Protein AF-W6Z794-F1 (afdb_monomer_lite)

Structure (mmCIF, N/CA/C/O backbone):
data_AF-W6Z794-F1
#
_entry.id   AF-W6Z794-F1
#
loop_
_atom_site.group_PDB
_atom_site.id
_atom_site.type_symbol
_atom_site.label_atom_id
_atom_site.label_alt_id
_atom_site.label_comp_id
_atom_site.label_asym_id
_atom_site.label_entity_id
_atom_site.label_seq_id
_atom_site.pdbx_PDB_ins_code
_atom_site.Cartn_x
_atom_site.Cartn_y
_atom_site.Cartn_z
_atom_site.occupancy
_atom_site.B_iso_or_equiv
_atom_site.auth_seq_id
_atom_site.auth_comp_id
_atom_site.auth_asym_id
_atom_site.auth_atom_id
_atom_site.pdbx_PDB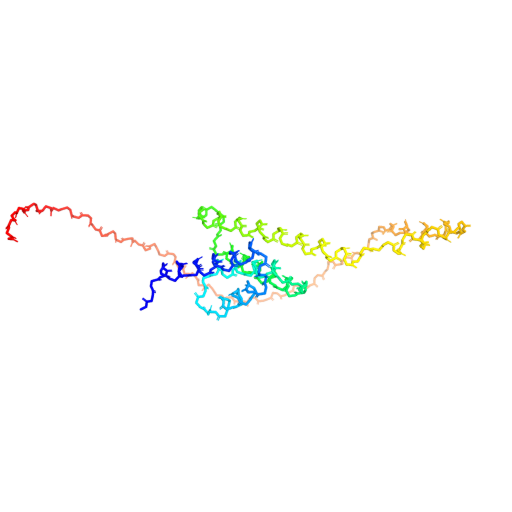_model_num
ATOM 1 N N . MET A 1 1 ? -21.928 -4.842 -19.029 1.00 54.56 1 MET A N 1
ATOM 2 C CA . MET A 1 1 ? -21.419 -4.459 -17.697 1.00 54.56 1 MET A CA 1
ATOM 3 C C . MET A 1 1 ? -20.551 -5.614 -17.246 1.00 54.56 1 MET A C 1
ATOM 5 O O . MET A 1 1 ? -21.025 -6.736 -17.363 1.00 54.56 1 MET A O 1
ATOM 9 N N . ALA A 1 2 ? -19.291 -5.373 -16.884 1.00 65.38 2 ALA A N 1
ATOM 10 C CA . ALA A 1 2 ? -18.446 -6.435 -16.340 1.00 65.38 2 ALA A CA 1
ATOM 11 C C . ALA A 1 2 ? -19.024 -6.892 -14.991 1.00 65.38 2 ALA A C 1
ATOM 13 O O . ALA A 1 2 ? -19.536 -6.056 -14.242 1.00 65.38 2 ALA A O 1
ATOM 14 N N . ASP A 1 3 ? -18.993 -8.195 -14.717 1.00 83.62 3 ASP A N 1
ATOM 15 C CA . ASP A 1 3 ? -19.365 -8.726 -13.406 1.00 83.62 3 ASP A CA 1
ATOM 16 C C . ASP A 1 3 ? -18.326 -8.264 -12.367 1.00 83.62 3 ASP A C 1
ATOM 18 O O . ASP A 1 3 ? -17.135 -8.170 -12.671 1.00 83.62 3 ASP A O 1
ATOM 22 N N . LEU A 1 4 ? -18.754 -7.983 -11.134 1.00 79.06 4 LEU A N 1
ATOM 23 C CA . LEU A 1 4 ? -17.863 -7.592 -10.032 1.00 79.06 4 LEU A CA 1
ATOM 24 C C . LEU A 1 4 ? -16.756 -8.630 -9.809 1.00 79.06 4 LEU A C 1
ATOM 26 O O . LEU A 1 4 ? -15.635 -8.272 -9.460 1.00 79.06 4 LEU A O 1
ATOM 30 N N . ARG A 1 5 ? -17.056 -9.907 -10.065 1.00 84.31 5 ARG A N 1
ATOM 31 C CA . ARG A 1 5 ? -16.082 -11.004 -9.997 1.00 84.31 5 ARG A CA 1
ATOM 32 C C . ARG A 1 5 ? -15.016 -10.918 -11.087 1.00 84.31 5 ARG A C 1
ATOM 34 O O . ARG A 1 5 ? -13.848 -11.153 -10.802 1.00 84.31 5 ARG A O 1
ATOM 41 N N . ASP A 1 6 ? -15.395 -10.555 -12.310 1.00 86.62 6 ASP A N 1
ATOM 42 C CA . ASP A 1 6 ? -14.444 -10.407 -13.419 1.00 86.62 6 ASP A CA 1
ATOM 43 C C . ASP A 1 6 ? -13.489 -9.234 -13.168 1.00 86.62 6 ASP A C 1
ATOM 45 O O . ASP A 1 6 ? -12.296 -9.321 -13.466 1.00 86.62 6 ASP A O 1
ATOM 49 N N . ILE A 1 7 ? -14.013 -8.154 -12.576 1.00 85.88 7 ILE A N 1
ATOM 50 C CA . ILE A 1 7 ? -13.226 -6.993 -12.147 1.00 85.88 7 ILE A CA 1
ATOM 51 C C . ILE A 1 7 ? -12.212 -7.418 -11.079 1.00 85.88 7 ILE A C 1
ATOM 53 O O . ILE A 1 7 ? -11.021 -7.144 -11.219 1.00 85.88 7 ILE A O 1
ATOM 57 N N . ASP A 1 8 ? -12.665 -8.133 -10.050 1.00 87.44 8 ASP A N 1
ATOM 58 C CA . ASP A 1 8 ? -11.819 -8.582 -8.943 1.00 87.44 8 ASP A CA 1
ATOM 59 C C . ASP A 1 8 ? -10.693 -9.524 -9.406 1.00 87.44 8 ASP A C 1
ATOM 61 O O . ASP A 1 8 ? -9.531 -9.339 -9.045 1.00 87.44 8 ASP A O 1
ATOM 65 N N . ILE A 1 9 ? -11.004 -10.480 -10.291 1.00 89.88 9 ILE A N 1
ATOM 66 C CA . ILE A 1 9 ? -10.017 -11.406 -10.869 1.00 89.88 9 ILE A CA 1
ATOM 67 C C . ILE A 1 9 ? -8.975 -10.656 -11.707 1.00 89.88 9 ILE A C 1
ATOM 69 O O . ILE A 1 9 ? -7.785 -10.979 -11.641 1.00 89.88 9 ILE A O 1
ATOM 73 N N . ARG A 1 10 ? -9.403 -9.666 -12.503 1.00 93.19 10 ARG A N 1
ATOM 74 C CA . ARG A 1 10 ? -8.493 -8.851 -13.316 1.00 93.19 10 ARG A CA 1
ATOM 75 C C . ARG A 1 10 ? -7.489 -8.115 -12.429 1.00 93.19 10 ARG A C 1
ATOM 77 O O . ARG A 1 10 ? -6.289 -8.277 -12.639 1.00 93.19 10 ARG A O 1
ATOM 84 N N . PHE A 1 11 ? -7.975 -7.390 -11.421 1.00 92.69 11 PHE A N 1
ATOM 85 C CA . PHE A 1 11 ? -7.112 -6.638 -10.510 1.00 92.69 11 PHE A CA 1
ATOM 86 C C . PHE A 1 11 ? -6.217 -7.547 -9.674 1.00 92.69 11 PHE A C 1
ATOM 88 O O . PHE A 1 11 ? -5.044 -7.240 -9.504 1.00 92.69 11 PHE A O 1
ATOM 95 N N . ALA A 1 12 ? -6.712 -8.702 -9.223 1.00 92.88 12 ALA A N 1
ATOM 96 C CA . ALA A 1 12 ? -5.877 -9.673 -8.525 1.00 92.88 12 ALA A CA 1
ATOM 97 C C . ALA A 1 12 ? -4.709 -10.158 -9.402 1.00 92.88 12 ALA A C 1
ATOM 99 O O . ALA A 1 12 ? -3.587 -10.297 -8.920 1.00 92.88 12 ALA A O 1
ATOM 100 N N . ARG A 1 13 ? -4.947 -10.407 -10.696 1.00 94.12 13 ARG A N 1
ATOM 101 C CA . ARG A 1 13 ? -3.892 -10.815 -11.636 1.00 94.12 13 ARG A CA 1
ATOM 102 C C . ARG A 1 13 ? -2.869 -9.704 -11.860 1.00 94.12 13 ARG A C 1
ATOM 104 O O . ARG A 1 13 ? -1.676 -9.982 -11.840 1.00 94.12 13 ARG A O 1
ATOM 111 N N . GLU A 1 14 ? -3.338 -8.485 -12.085 1.00 93.94 14 GLU A N 1
ATOM 112 C CA . GLU A 1 14 ? -2.487 -7.313 -12.312 1.00 93.94 14 GLU A CA 1
ATOM 113 C C . GLU A 1 14 ? -1.650 -6.995 -11.067 1.00 93.94 14 GLU A C 1
ATOM 115 O O . GLU A 1 14 ? -0.430 -6.889 -11.158 1.00 93.94 14 GLU A O 1
ATOM 120 N N . PHE A 1 15 ? -2.269 -7.007 -9.885 1.00 94.62 15 PHE A N 1
ATOM 121 C CA . PHE A 1 15 ? -1.579 -6.849 -8.607 1.00 94.62 15 PHE A CA 1
ATOM 122 C C . PHE A 1 15 ? -0.513 -7.929 -8.393 1.00 94.62 15 PHE A C 1
ATOM 124 O O . PHE A 1 15 ? 0.610 -7.624 -8.007 1.00 94.62 15 PHE A O 1
ATOM 131 N N . ASN A 1 16 ? -0.831 -9.197 -8.669 1.00 95.12 16 ASN A N 1
ATOM 132 C CA . ASN A 1 16 ? 0.144 -10.281 -8.540 1.00 95.12 16 ASN A CA 1
ATOM 133 C C . ASN A 1 16 ? 1.316 -10.132 -9.522 1.00 95.12 16 ASN A C 1
ATOM 135 O O . ASN A 1 16 ? 2.425 -10.551 -9.201 1.00 95.12 16 ASN A O 1
ATOM 139 N N . SER A 1 17 ? 1.086 -9.540 -10.698 1.00 94.38 17 SER A N 1
ATOM 140 C CA . SER A 1 17 ? 2.153 -9.213 -11.647 1.00 94.38 17 SER A CA 1
ATOM 141 C C . SER A 1 17 ? 3.066 -8.117 -11.097 1.00 94.38 17 SER A C 1
ATOM 143 O O . SER A 1 17 ? 4.278 -8.303 -11.090 1.00 94.38 17 SER A O 1
ATOM 145 N N . ALA A 1 18 ? 2.498 -7.025 -10.575 1.00 94.50 18 ALA A N 1
ATOM 146 C CA . ALA A 1 18 ? 3.265 -5.953 -9.935 1.00 94.50 18 ALA A CA 1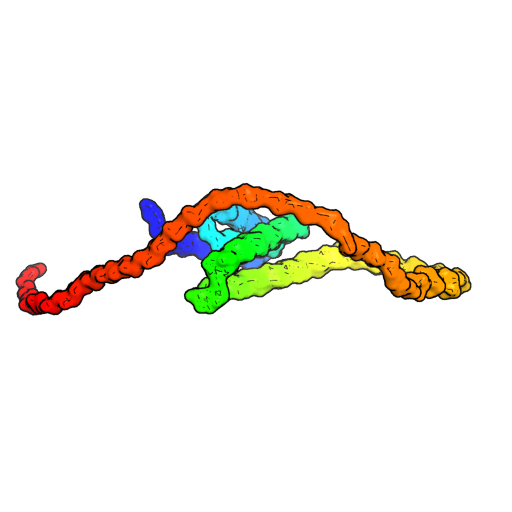
ATOM 147 C C . ALA A 1 18 ? 4.058 -6.477 -8.728 1.00 94.50 18 ALA A C 1
ATOM 149 O O . ALA A 1 18 ? 5.251 -6.226 -8.589 1.00 94.50 18 ALA A O 1
ATOM 150 N N . LYS A 1 19 ? 3.428 -7.315 -7.902 1.00 94.19 19 LYS A N 1
ATOM 151 C CA . LYS A 1 19 ? 4.092 -7.963 -6.772 1.00 94.19 19 LYS A CA 1
ATOM 152 C C . LYS A 1 19 ? 5.264 -8.843 -7.211 1.00 94.19 19 LYS A C 1
ATOM 154 O O . LYS A 1 19 ? 6.294 -8.853 -6.552 1.00 94.19 19 LYS A O 1
ATOM 159 N N . ALA A 1 20 ? 5.139 -9.563 -8.325 1.00 95.94 20 ALA A N 1
ATOM 160 C CA . ALA A 1 20 ? 6.252 -10.348 -8.844 1.00 95.94 20 ALA A CA 1
ATOM 161 C C . ALA A 1 20 ? 7.432 -9.458 -9.271 1.00 95.94 20 ALA A C 1
ATOM 163 O O . ALA A 1 20 ? 8.573 -9.873 -9.102 1.00 95.94 20 ALA A O 1
ATOM 164 N N . LEU A 1 21 ? 7.189 -8.251 -9.793 1.00 94.94 21 LEU A N 1
ATOM 165 C CA . LEU A 1 21 ? 8.259 -7.292 -10.101 1.00 94.94 21 LEU A CA 1
ATOM 166 C C . LEU A 1 21 ? 8.981 -6.852 -8.822 1.00 94.94 21 LEU A C 1
ATOM 168 O O . LEU A 1 21 ? 10.206 -6.921 -8.768 1.00 94.94 21 LEU A O 1
ATOM 172 N N . HIS A 1 22 ? 8.221 -6.532 -7.771 1.00 94.31 22 HIS A N 1
ATOM 173 C CA . HIS A 1 22 ? 8.764 -6.228 -6.445 1.00 94.31 22 HIS A CA 1
ATOM 174 C C . HIS A 1 22 ? 9.617 -7.376 -5.884 1.00 94.31 22 HIS A C 1
ATOM 176 O O . HIS A 1 22 ? 10.739 -7.165 -5.438 1.00 94.31 22 HIS A O 1
ATOM 182 N N . ASP A 1 23 ? 9.110 -8.610 -5.940 1.00 94.00 23 ASP A N 1
ATOM 183 C CA . ASP A 1 23 ? 9.813 -9.796 -5.435 1.00 94.00 23 ASP A CA 1
ATOM 184 C C . ASP A 1 23 ? 11.099 -10.114 -6.236 1.00 94.00 23 ASP A C 1
ATOM 186 O O . ASP A 1 23 ? 11.971 -10.820 -5.733 1.00 94.00 23 ASP A O 1
ATOM 190 N N . ASN A 1 24 ? 11.227 -9.610 -7.472 1.00 94.31 24 ASN A N 1
ATOM 191 C CA . ASN A 1 24 ? 12.427 -9.731 -8.311 1.00 94.31 24 ASN A CA 1
ATOM 192 C C . ASN A 1 24 ? 13.333 -8.482 -8.263 1.00 94.31 24 ASN A C 1
ATOM 194 O O . ASN A 1 24 ? 14.221 -8.365 -9.105 1.00 94.31 24 ASN A O 1
ATOM 198 N N . GLU A 1 25 ? 13.109 -7.560 -7.318 1.00 91.25 25 GLU A N 1
ATOM 199 C CA . GLU A 1 25 ? 13.873 -6.308 -7.154 1.00 91.25 25 GLU A CA 1
ATOM 200 C C . GLU A 1 25 ? 13.815 -5.370 -8.380 1.00 91.25 25 GLU A C 1
ATOM 202 O O . GLU A 1 25 ? 14.631 -4.464 -8.534 1.00 91.25 25 GLU A O 1
ATOM 207 N N . LEU A 1 26 ? 12.818 -5.547 -9.255 1.00 93.94 26 LEU A N 1
ATOM 208 C CA . LEU A 1 26 ? 12.533 -4.645 -10.375 1.00 93.94 26 LEU A CA 1
ATOM 209 C C . LEU A 1 26 ? 11.604 -3.525 -9.890 1.00 93.94 26 LEU A C 1
ATOM 211 O O . LEU A 1 26 ? 10.422 -3.481 -10.238 1.00 93.94 26 LEU A O 1
ATOM 215 N N . LEU A 1 27 ? 12.131 -2.668 -9.011 1.00 93.50 27 LEU A N 1
ATOM 216 C CA . LEU A 1 27 ? 11.335 -1.685 -8.271 1.00 93.50 27 LEU A CA 1
ATOM 217 C C . LEU A 1 27 ? 10.740 -0.602 -9.177 1.00 93.50 27 LEU A C 1
ATOM 219 O O . LEU A 1 27 ? 9.557 -0.310 -9.039 1.00 93.50 27 LEU A O 1
ATOM 223 N N . ASP A 1 28 ? 11.488 -0.093 -10.159 1.00 94.44 28 ASP A N 1
ATOM 224 C CA . ASP A 1 28 ? 10.982 0.909 -11.112 1.00 94.44 28 ASP A CA 1
ATOM 225 C C . ASP A 1 28 ? 9.759 0.398 -11.893 1.00 94.44 28 ASP A C 1
ATOM 227 O O . ASP A 1 28 ? 8.713 1.050 -11.927 1.00 94.44 28 ASP A O 1
ATOM 231 N N . ASP A 1 29 ? 9.858 -0.814 -12.453 1.00 94.12 29 ASP A N 1
ATOM 232 C CA . ASP A 1 29 ? 8.757 -1.460 -13.181 1.00 94.12 29 ASP A CA 1
ATOM 233 C C . ASP A 1 29 ? 7.568 -1.746 -12.242 1.00 94.12 29 ASP A C 1
ATOM 235 O O . ASP A 1 29 ? 6.400 -1.662 -12.637 1.00 94.12 29 ASP A O 1
ATOM 239 N N . CYS A 1 30 ? 7.847 -2.087 -10.977 1.00 95.69 30 CYS A N 1
ATOM 240 C CA . CYS A 1 30 ? 6.819 -2.270 -9.956 1.00 95.69 30 CYS A CA 1
ATOM 241 C C . CYS A 1 30 ? 6.092 -0.956 -9.646 1.00 95.69 30 CYS A C 1
ATOM 243 O O . CYS A 1 30 ? 4.864 -0.956 -9.561 1.00 95.69 30 CYS A O 1
ATOM 245 N N . VAL A 1 31 ? 6.822 0.150 -9.485 1.00 96.00 31 VAL A N 1
ATOM 246 C CA . VAL A 1 31 ? 6.267 1.483 -9.216 1.00 96.00 31 VAL A CA 1
ATOM 247 C C . VAL A 1 31 ? 5.389 1.933 -10.377 1.00 96.00 31 VAL A C 1
ATOM 249 O O . VAL A 1 31 ? 4.256 2.360 -10.147 1.00 96.00 31 VAL A O 1
ATOM 252 N N . GLU A 1 32 ? 5.869 1.797 -11.617 1.00 96.69 32 GLU A N 1
ATOM 253 C CA . GLU A 1 32 ? 5.090 2.130 -12.814 1.00 96.69 32 GLU A CA 1
ATOM 254 C C . GLU A 1 32 ? 3.797 1.307 -12.860 1.00 96.69 32 GLU A C 1
ATOM 256 O O . GLU A 1 32 ? 2.702 1.872 -12.899 1.00 96.69 32 GLU A O 1
ATOM 261 N N . SER A 1 33 ? 3.902 -0.019 -12.724 1.00 94.38 33 SER A N 1
ATOM 262 C CA . SER A 1 33 ? 2.734 -0.899 -12.737 1.00 94.38 33 SER A CA 1
ATOM 263 C C . SER A 1 33 ? 1.758 -0.588 -11.594 1.00 94.38 33 SER A C 1
ATOM 265 O O . SER A 1 33 ? 0.549 -0.517 -11.810 1.00 94.38 33 SER A O 1
ATOM 267 N N . ALA A 1 34 ? 2.247 -0.355 -10.375 1.00 95.25 34 ALA A N 1
ATOM 268 C CA . ALA A 1 34 ? 1.400 -0.034 -9.231 1.00 95.25 34 ALA A CA 1
ATOM 269 C C . ALA A 1 34 ? 0.661 1.302 -9.415 1.00 95.25 34 ALA A C 1
ATOM 271 O O . ALA A 1 34 ? -0.526 1.387 -9.089 1.00 95.25 34 ALA A O 1
ATOM 272 N N . ARG A 1 35 ? 1.321 2.324 -9.977 1.00 95.56 35 ARG A N 1
ATOM 273 C CA . ARG A 1 35 ? 0.687 3.609 -10.307 1.00 95.56 35 ARG A CA 1
ATOM 274 C C . ARG A 1 35 ? -0.397 3.440 -11.373 1.00 95.56 35 ARG A C 1
ATOM 276 O O . ARG A 1 35 ? -1.510 3.915 -11.152 1.00 95.56 35 ARG A O 1
ATOM 283 N N . GLU A 1 36 ? -0.142 2.682 -12.442 1.00 95.31 36 GLU A N 1
ATOM 284 C CA . GLU A 1 36 ? -1.156 2.370 -13.465 1.00 95.31 36 GLU A CA 1
ATOM 285 C C . GLU A 1 36 ? -2.409 1.709 -12.863 1.00 95.31 36 GLU A C 1
ATOM 287 O O . GLU A 1 36 ? -3.539 2.071 -13.199 1.00 95.31 36 GLU A O 1
ATOM 292 N N . LEU A 1 37 ? -2.237 0.772 -11.920 1.00 94.31 37 LEU A N 1
ATOM 293 C CA . LEU A 1 37 ? -3.367 0.144 -11.223 1.00 94.31 37 LEU A CA 1
ATOM 294 C C . LEU A 1 37 ? -4.179 1.146 -10.386 1.00 94.31 37 LEU A C 1
ATOM 296 O O . LEU A 1 37 ? -5.394 0.986 -10.250 1.00 94.31 37 LEU A O 1
ATOM 300 N N . LEU A 1 38 ? -3.525 2.144 -9.786 1.00 94.94 38 LEU A N 1
ATOM 301 C CA . LEU A 1 38 ? -4.172 3.153 -8.939 1.00 94.94 38 LEU A CA 1
ATOM 302 C C . LEU A 1 38 ? -4.888 4.246 -9.741 1.00 94.94 38 LEU A C 1
ATOM 304 O O . LEU A 1 38 ? -5.813 4.871 -9.203 1.00 94.94 38 LEU A O 1
ATOM 308 N N . GLU A 1 39 ? -4.488 4.454 -10.997 1.00 94.81 39 GLU A N 1
ATOM 309 C CA . GLU A 1 39 ? -5.154 5.349 -11.947 1.00 94.81 39 GLU A CA 1
ATOM 310 C C . GLU A 1 39 ? -6.511 4.807 -12.416 1.00 94.81 39 GLU A C 1
ATOM 312 O O . GLU A 1 39 ? -7.389 5.600 -12.769 1.00 94.81 39 GLU A O 1
ATOM 317 N N . ASP A 1 40 ? -6.731 3.484 -12.387 1.00 92.50 40 ASP A N 1
ATOM 318 C CA . ASP A 1 40 ? -8.024 2.905 -12.757 1.00 92.50 40 ASP A CA 1
ATOM 319 C C . ASP A 1 40 ? -9.102 3.259 -11.702 1.00 92.50 40 ASP A C 1
ATOM 321 O O . ASP A 1 40 ? -9.070 2.762 -10.569 1.00 92.50 40 ASP A O 1
ATOM 325 N N . PRO A 1 41 ? -10.128 4.065 -12.053 1.00 86.88 41 PRO A N 1
ATOM 326 C CA . PRO A 1 41 ? -11.160 4.483 -11.108 1.00 86.88 41 PRO A CA 1
ATOM 327 C C . PRO A 1 41 ? -12.082 3.341 -10.660 1.00 86.88 41 PRO A C 1
ATOM 329 O O . PRO A 1 41 ? -12.850 3.523 -9.713 1.00 86.88 41 PRO A O 1
ATOM 332 N N . VAL A 1 42 ? -12.057 2.181 -11.331 1.00 90.25 42 VAL A N 1
ATOM 333 C CA . VAL A 1 42 ? -12.877 1.020 -10.957 1.00 90.25 42 VAL A CA 1
ATOM 334 C C . VAL A 1 42 ? -12.160 0.047 -10.020 1.00 90.25 42 VAL A C 1
ATOM 336 O O . VAL A 1 42 ? -12.728 -1.001 -9.703 1.00 90.25 42 VAL A O 1
ATOM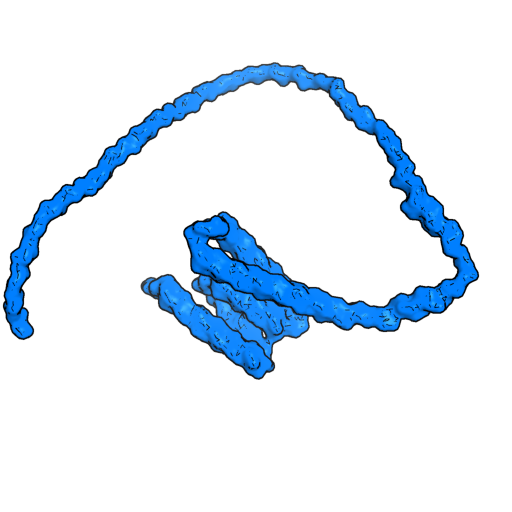 339 N N . VAL A 1 43 ? -10.947 0.374 -9.553 1.00 90.56 43 VAL A N 1
ATOM 340 C CA . VAL A 1 43 ? -10.193 -0.477 -8.625 1.00 90.56 43 VAL A CA 1
ATOM 341 C C . VAL A 1 43 ? -10.976 -0.722 -7.325 1.00 90.56 43 VAL A C 1
ATOM 343 O O . VAL A 1 43 ? -11.359 0.224 -6.625 1.00 90.56 43 VAL A O 1
ATOM 346 N N . PRO A 1 44 ? -11.245 -1.991 -6.955 1.00 91.50 44 PRO A N 1
ATOM 347 C CA . PRO A 1 44 ? -11.864 -2.303 -5.677 1.00 91.50 44 PRO A CA 1
ATOM 348 C C . PRO A 1 44 ? -11.008 -1.790 -4.521 1.00 91.50 44 PRO A C 1
ATOM 350 O O . PRO A 1 44 ? -9.782 -1.884 -4.544 1.00 91.50 44 PRO A O 1
ATOM 353 N N . ARG A 1 45 ? -11.655 -1.296 -3.462 1.00 91.50 45 ARG A N 1
ATOM 354 C CA . ARG A 1 45 ? -10.956 -0.638 -2.344 1.00 91.50 45 ARG A CA 1
ATOM 355 C C . ARG A 1 45 ? -9.911 -1.533 -1.669 1.00 91.50 45 ARG A C 1
ATOM 357 O O . ARG A 1 45 ? -8.873 -1.035 -1.251 1.00 91.50 45 ARG A O 1
ATOM 364 N N . PHE A 1 46 ? -10.164 -2.842 -1.595 1.00 90.06 46 PHE A N 1
ATOM 365 C CA . PHE A 1 46 ? -9.198 -3.811 -1.069 1.00 90.06 46 PHE A CA 1
ATOM 366 C C . PHE A 1 46 ? -7.933 -3.903 -1.921 1.00 90.06 46 PHE A C 1
ATOM 368 O O . PHE A 1 46 ? -6.836 -3.878 -1.370 1.00 90.06 46 PHE A O 1
ATOM 375 N N . HIS A 1 47 ? -8.078 -3.959 -3.247 1.00 92.19 47 HIS A N 1
ATOM 376 C CA . HIS A 1 47 ? -6.929 -3.930 -4.155 1.00 92.19 47 HIS A CA 1
ATOM 377 C C . HIS A 1 47 ? -6.223 -2.587 -4.092 1.00 92.19 47 HIS A C 1
ATOM 379 O O . HIS A 1 47 ? -5.008 -2.572 -3.986 1.00 92.19 47 HIS A O 1
ATOM 385 N N . ARG A 1 48 ? -6.964 -1.473 -4.015 1.00 95.00 48 ARG A N 1
ATOM 386 C CA . ARG A 1 48 ? -6.370 -0.139 -3.853 1.00 95.00 48 ARG A CA 1
ATOM 387 C C . ARG A 1 48 ? -5.452 -0.062 -2.630 1.00 95.00 48 ARG A C 1
ATOM 389 O O . ARG A 1 48 ? -4.315 0.368 -2.762 1.00 95.00 48 ARG A O 1
ATOM 396 N N . MET A 1 49 ? -5.907 -0.532 -1.465 1.00 94.88 49 MET A N 1
ATOM 397 C CA . MET A 1 49 ? -5.072 -0.575 -0.254 1.00 94.88 49 MET A CA 1
ATOM 398 C C . MET A 1 49 ? -3.824 -1.444 -0.435 1.00 94.88 49 MET A C 1
ATOM 400 O O . MET A 1 49 ? -2.736 -1.041 -0.039 1.00 94.88 49 MET A O 1
ATOM 404 N N . LYS A 1 50 ? -3.968 -2.634 -1.032 1.00 94.31 50 LYS A N 1
ATOM 405 C CA . LYS A 1 50 ? -2.835 -3.539 -1.272 1.00 94.31 50 LYS A CA 1
ATOM 406 C C . LYS A 1 50 ? -1.819 -2.938 -2.241 1.00 94.31 50 LYS A C 1
ATOM 408 O O . LYS A 1 50 ? -0.624 -3.050 -1.997 1.00 94.31 50 LYS A O 1
ATOM 413 N N . THR A 1 51 ? -2.282 -2.290 -3.306 1.00 96.06 51 THR A N 1
ATOM 414 C CA . THR A 1 51 ? -1.416 -1.625 -4.281 1.00 96.06 51 THR A CA 1
ATOM 415 C C . THR A 1 51 ? -0.703 -0.423 -3.670 1.00 96.06 51 THR A C 1
ATOM 417 O O . THR A 1 51 ? 0.481 -0.261 -3.920 1.00 96.06 51 THR A O 1
ATOM 420 N N . LEU A 1 52 ? -1.364 0.370 -2.816 1.00 96.44 52 LEU A N 1
ATOM 421 C CA . LEU A 1 52 ? -0.711 1.460 -2.076 1.00 96.44 52 LEU A CA 1
ATOM 422 C C . LEU A 1 52 ? 0.397 0.945 -1.148 1.00 96.44 52 LEU A C 1
ATOM 424 O O . LEU A 1 52 ? 1.468 1.535 -1.090 1.00 96.44 52 LEU A O 1
ATOM 428 N N . LEU A 1 53 ? 0.162 -0.174 -0.457 1.00 95.25 53 LEU A N 1
ATOM 429 C CA . LEU A 1 53 ? 1.182 -0.815 0.379 1.00 95.25 53 LEU A CA 1
ATOM 430 C C . LEU A 1 53 ? 2.380 -1.310 -0.438 1.00 95.25 53 LEU A C 1
ATOM 432 O O . LEU A 1 53 ? 3.514 -1.141 -0.007 1.00 95.25 53 LEU A O 1
ATOM 436 N N . LEU A 1 54 ? 2.121 -1.910 -1.603 1.00 95.62 54 LEU A N 1
ATOM 437 C CA . LEU A 1 54 ? 3.164 -2.369 -2.522 1.00 95.62 54 LEU A CA 1
ATOM 438 C C . LEU A 1 54 ? 3.959 -1.199 -3.114 1.00 95.62 54 LEU A C 1
ATOM 440 O O . LEU A 1 54 ? 5.172 -1.284 -3.250 1.00 95.62 54 LEU A O 1
ATOM 444 N N . LEU A 1 55 ? 3.271 -0.113 -3.469 1.00 96.06 55 LEU A N 1
ATOM 445 C CA . LEU A 1 55 ? 3.898 1.099 -3.977 1.00 96.06 55 LEU A CA 1
ATOM 446 C C . LEU A 1 55 ? 4.792 1.720 -2.901 1.00 96.06 55 LEU A C 1
ATOM 448 O O . LEU A 1 55 ? 5.965 1.956 -3.153 1.00 96.06 55 LEU A O 1
ATOM 452 N N . GLY A 1 56 ? 4.273 1.892 -1.683 1.00 93.94 56 GLY A N 1
ATOM 453 C CA . GLY A 1 56 ? 5.036 2.447 -0.568 1.00 93.94 56 GLY A CA 1
ATOM 454 C C . GLY A 1 56 ? 6.274 1.632 -0.188 1.00 93.94 56 GLY A C 1
ATOM 455 O O . GLY A 1 56 ? 7.231 2.212 0.299 1.00 93.94 56 GLY A O 1
ATOM 456 N N . SER A 1 57 ? 6.295 0.315 -0.426 1.00 93.12 57 SER A N 1
ATOM 457 C CA . SER A 1 57 ? 7.495 -0.505 -0.198 1.00 93.12 57 SER A CA 1
ATOM 458 C C . SER A 1 57 ? 8.497 -0.497 -1.355 1.00 93.12 57 SER A C 1
ATOM 460 O O . SER A 1 57 ? 9.632 -0.917 -1.157 1.00 93.12 57 SER A O 1
ATOM 462 N N . ALA A 1 58 ? 8.085 -0.070 -2.552 1.00 94.31 58 ALA A N 1
ATOM 463 C CA . ALA A 1 58 ? 8.936 -0.001 -3.742 1.00 94.31 58 ALA A CA 1
ATOM 464 C C . ALA A 1 58 ? 9.550 1.389 -3.974 1.00 94.31 58 ALA A C 1
ATOM 466 O O . ALA A 1 58 ? 10.463 1.519 -4.786 1.00 94.31 58 ALA A O 1
ATOM 467 N N . LEU A 1 59 ? 9.008 2.424 -3.329 1.00 93.69 59 LEU A N 1
ATOM 468 C CA . LEU A 1 59 ? 9.445 3.808 -3.486 1.00 93.69 59 LEU A CA 1
ATOM 469 C C . LEU A 1 59 ? 10.729 4.080 -2.698 1.00 93.69 59 LEU A C 1
ATOM 471 O O . LEU A 1 59 ? 10.828 3.725 -1.529 1.00 93.69 59 LEU A O 1
ATOM 475 N N . GLU A 1 60 ? 11.669 4.780 -3.333 1.00 90.19 60 GLU A N 1
ATOM 476 C CA . GLU A 1 60 ? 12.880 5.300 -2.678 1.00 90.19 60 GLU A CA 1
ATOM 477 C C . GLU A 1 60 ? 12.619 6.621 -1.928 1.00 90.19 60 GLU A C 1
ATOM 479 O O . GLU A 1 60 ? 13.336 6.962 -0.993 1.00 90.19 60 GLU A O 1
ATOM 484 N N . ASP A 1 61 ? 11.603 7.395 -2.334 1.00 92.44 61 ASP A N 1
ATOM 485 C CA . ASP A 1 61 ? 11.234 8.639 -1.650 1.00 92.44 61 ASP A CA 1
ATOM 486 C C . ASP A 1 61 ? 10.387 8.330 -0.412 1.00 92.44 61 ASP A C 1
ATOM 488 O O . ASP A 1 61 ? 9.204 7.985 -0.512 1.00 92.44 61 ASP A O 1
ATOM 492 N N . LEU A 1 62 ? 10.993 8.509 0.764 1.00 90.75 62 LEU A N 1
ATOM 493 C CA . LEU A 1 62 ? 10.349 8.308 2.060 1.00 90.75 62 LEU A CA 1
ATOM 494 C C . LEU A 1 62 ? 9.060 9.118 2.229 1.00 90.75 62 LEU A C 1
ATOM 496 O O . LEU A 1 62 ? 8.114 8.627 2.848 1.00 90.75 62 LEU A O 1
ATOM 500 N N . ASN A 1 63 ? 8.982 10.334 1.679 1.00 91.88 63 ASN A N 1
ATOM 501 C CA . ASN A 1 63 ? 7.772 11.150 1.789 1.00 91.88 63 ASN A CA 1
ATOM 502 C C . ASN A 1 63 ? 6.644 10.550 0.952 1.00 91.88 63 ASN A C 1
ATOM 504 O O . ASN A 1 63 ? 5.523 10.410 1.438 1.00 91.88 63 ASN A O 1
ATOM 508 N N . GLU A 1 64 ? 6.947 10.140 -0.281 1.00 94.25 64 GLU A N 1
ATOM 509 C CA . GLU A 1 64 ? 5.958 9.512 -1.157 1.00 94.25 64 GLU A CA 1
ATOM 510 C C . GLU A 1 64 ? 5.495 8.156 -0.590 1.00 94.25 64 GLU A C 1
ATOM 512 O O . GLU A 1 64 ? 4.306 7.822 -0.629 1.00 94.25 64 GLU A O 1
ATOM 517 N N . ALA A 1 65 ? 6.407 7.393 0.017 1.00 92.94 65 ALA A N 1
ATOM 518 C CA . ALA A 1 65 ? 6.074 6.158 0.716 1.00 92.94 65 ALA A CA 1
ATOM 519 C C . ALA A 1 65 ? 5.179 6.402 1.948 1.00 92.94 65 ALA A C 1
ATOM 521 O O . ALA A 1 65 ? 4.207 5.666 2.167 1.00 92.94 65 ALA A O 1
ATOM 522 N N . CYS A 1 66 ? 5.446 7.459 2.723 1.00 91.69 66 CYS A N 1
ATOM 523 C CA . CYS A 1 66 ? 4.592 7.884 3.835 1.00 91.69 66 CYS A CA 1
ATOM 524 C C . CYS A 1 66 ? 3.196 8.308 3.360 1.00 91.69 66 CYS A C 1
ATOM 526 O O . CYS A 1 66 ? 2.200 7.902 3.962 1.00 91.69 66 CYS A O 1
ATOM 528 N N . ASP A 1 67 ? 3.097 9.050 2.257 1.00 94.81 67 ASP A N 1
ATOM 529 C CA . ASP A 1 67 ? 1.813 9.437 1.664 1.00 94.81 67 ASP A CA 1
ATOM 530 C C . ASP A 1 67 ? 0.989 8.201 1.260 1.00 94.81 67 ASP A C 1
ATOM 532 O O . ASP A 1 67 ? -0.213 8.116 1.550 1.00 94.81 67 ASP A O 1
ATOM 536 N N . CYS A 1 68 ? 1.640 7.193 0.667 1.00 95.25 68 CYS A N 1
ATOM 537 C CA . CYS A 1 68 ? 1.008 5.915 0.334 1.00 95.25 68 CYS A CA 1
ATOM 538 C C . CYS A 1 68 ? 0.484 5.190 1.584 1.00 95.25 68 CYS A C 1
ATOM 540 O O . CYS A 1 68 ? -0.649 4.690 1.591 1.00 95.25 68 CYS A O 1
ATOM 542 N N . LEU A 1 69 ? 1.287 5.153 2.654 1.00 94.94 69 LEU A N 1
ATOM 543 C CA . LEU A 1 69 ? 0.904 4.575 3.942 1.00 94.94 69 LEU A CA 1
ATOM 544 C C . LEU A 1 69 ? -0.319 5.295 4.531 1.00 94.94 69 LEU A C 1
ATOM 546 O O . LEU A 1 69 ? -1.271 4.645 4.974 1.00 94.94 69 LEU A O 1
ATOM 550 N N . GLU A 1 70 ? -0.323 6.628 4.516 1.00 94.81 70 GLU A N 1
ATOM 551 C CA . GLU A 1 70 ? -1.438 7.425 5.014 1.00 94.81 70 GLU A CA 1
ATOM 552 C C . GLU A 1 70 ? -2.729 7.187 4.224 1.00 94.81 70 GLU A C 1
ATOM 554 O O . GLU A 1 70 ? -3.803 7.062 4.823 1.00 94.81 70 GLU A O 1
ATOM 559 N N . GLU A 1 71 ? -2.665 7.148 2.888 1.00 95.75 71 GLU A N 1
ATOM 560 C CA . GLU A 1 71 ? -3.841 6.873 2.055 1.00 95.75 71 GLU A CA 1
ATOM 561 C C . GLU A 1 71 ? -4.388 5.466 2.332 1.00 95.75 71 GLU A C 1
ATOM 563 O O . GLU A 1 71 ? -5.601 5.291 2.508 1.00 95.75 71 GLU A O 1
ATOM 568 N N . ALA A 1 72 ? -3.506 4.472 2.453 1.00 95.31 72 ALA A N 1
ATOM 569 C CA . ALA A 1 72 ? -3.890 3.104 2.774 1.00 95.31 72 ALA A CA 1
ATOM 570 C C . ALA A 1 72 ? -4.529 2.993 4.173 1.00 95.31 72 ALA A C 1
ATOM 572 O O . ALA A 1 72 ? -5.560 2.331 4.321 1.00 95.31 72 ALA A O 1
ATOM 573 N N . ASP A 1 73 ? -3.998 3.684 5.187 1.00 94.50 73 ASP A N 1
ATOM 574 C CA . ASP A 1 73 ? -4.569 3.711 6.542 1.00 94.50 73 ASP A CA 1
ATOM 575 C C . ASP A 1 73 ? -5.937 4.421 6.583 1.00 94.50 73 ASP A C 1
ATOM 577 O O . ASP A 1 73 ? -6.883 3.928 7.211 1.00 94.50 73 ASP A O 1
ATOM 581 N N . LYS A 1 74 ? -6.099 5.531 5.845 1.00 95.19 74 LYS A N 1
ATOM 582 C CA . LYS A 1 74 ? -7.391 6.226 5.680 1.00 95.19 74 LYS A CA 1
ATOM 583 C C . LYS A 1 74 ? -8.438 5.298 5.054 1.00 95.19 74 LYS A C 1
ATOM 585 O O . LYS A 1 74 ? -9.561 5.208 5.559 1.00 95.19 74 LYS A O 1
ATOM 590 N N . LEU A 1 75 ? -8.075 4.574 3.992 1.00 94.62 75 LEU A N 1
ATOM 591 C CA . LEU A 1 75 ? -8.952 3.592 3.346 1.00 94.62 75 LEU A CA 1
ATOM 592 C C . LEU A 1 75 ? -9.301 2.429 4.277 1.00 94.62 75 LEU A C 1
ATOM 594 O O . LEU A 1 75 ? -10.465 2.022 4.334 1.00 94.62 75 LEU A O 1
ATOM 598 N N . TRP A 1 76 ? -8.329 1.932 5.042 1.00 95.19 76 TRP A N 1
ATOM 599 C CA . TRP A 1 76 ? -8.548 0.856 6.000 1.00 95.19 76 TRP A CA 1
ATOM 600 C C . TRP A 1 76 ? -9.570 1.267 7.064 1.00 95.19 76 TRP A C 1
ATOM 602 O O . TRP A 1 76 ? -10.568 0.573 7.274 1.00 95.19 76 TRP A O 1
ATOM 612 N N . LYS A 1 77 ? -9.385 2.444 7.677 1.00 94.56 77 LYS A N 1
ATOM 613 C CA . LYS A 1 77 ? -10.315 3.001 8.675 1.00 94.56 77 LYS A CA 1
ATOM 614 C C . LYS A 1 77 ? -11.714 3.193 8.096 1.00 94.56 77 LYS A C 1
ATOM 616 O O . LYS A 1 77 ? -12.704 2.840 8.740 1.00 94.56 77 LYS A O 1
ATOM 621 N N . LEU A 1 78 ? -11.799 3.704 6.867 1.00 93.00 78 LEU A N 1
ATOM 622 C CA . LEU A 1 78 ? -13.065 3.894 6.170 1.00 93.00 78 LEU A CA 1
ATOM 623 C C . LEU A 1 78 ? -13.806 2.564 5.983 1.00 93.00 78 LEU A C 1
ATOM 625 O O . LEU A 1 78 ? -14.974 2.461 6.343 1.00 93.00 78 LEU A O 1
ATOM 629 N N . ILE A 1 79 ? -13.145 1.529 5.464 1.00 91.81 79 ILE A N 1
ATOM 630 C CA . ILE A 1 79 ? -13.773 0.215 5.247 1.00 91.81 79 ILE A CA 1
ATOM 631 C C . ILE A 1 79 ? -14.158 -0.420 6.581 1.00 91.81 79 ILE A C 1
ATOM 633 O O . ILE A 1 79 ? -15.262 -0.955 6.702 1.00 91.81 79 ILE A O 1
ATOM 637 N N . ARG A 1 80 ? -13.304 -0.299 7.604 1.00 92.38 80 ARG A N 1
ATOM 638 C CA . ARG A 1 80 ? -13.585 -0.847 8.934 1.00 92.38 80 ARG A CA 1
ATOM 639 C C . ARG A 1 80 ? -14.825 -0.228 9.579 1.00 92.38 80 ARG A C 1
ATOM 641 O O . ARG A 1 80 ? -15.525 -0.908 10.321 1.00 92.38 80 ARG A O 1
ATOM 648 N N . SER A 1 81 ? -15.142 1.025 9.252 1.00 93.19 81 SER A N 1
ATOM 649 C CA . SER A 1 81 ? -16.371 1.677 9.720 1.00 93.19 81 SER A CA 1
ATOM 650 C C . SER A 1 81 ? -17.656 1.080 9.124 1.00 93.19 81 SER A C 1
ATOM 652 O O . SER A 1 81 ? -18.705 1.137 9.764 1.00 93.19 81 SER A O 1
ATOM 654 N N . TYR A 1 82 ? -17.579 0.479 7.929 1.00 89.62 82 TYR A N 1
ATOM 655 C CA . TYR A 1 82 ? -18.717 -0.166 7.261 1.00 89.62 82 TYR A CA 1
ATOM 656 C C . TYR A 1 82 ? -18.824 -1.664 7.562 1.00 89.62 82 TYR A C 1
ATOM 658 O O . TYR A 1 82 ? -19.924 -2.209 7.514 1.00 89.62 82 TYR A O 1
ATOM 666 N N . HIS A 1 83 ? -17.701 -2.317 7.871 1.00 88.94 83 HIS A N 1
ATOM 667 C CA . HIS A 1 83 ? -17.618 -3.748 8.159 1.00 88.94 83 HIS A CA 1
ATOM 668 C C . HIS A 1 83 ? -17.075 -3.958 9.571 1.00 88.94 83 HIS A C 1
ATOM 670 O O . HIS A 1 83 ? -15.860 -4.067 9.776 1.00 88.94 83 HIS A O 1
ATOM 676 N N . LEU A 1 84 ? -17.988 -3.974 10.544 1.00 89.62 84 LEU A N 1
ATOM 677 C CA . LEU A 1 84 ? -17.635 -4.170 11.949 1.00 89.62 84 LEU A CA 1
ATOM 678 C C . LEU A 1 84 ? -17.103 -5.587 12.182 1.00 89.62 84 LEU A C 1
ATOM 680 O O . LEU A 1 84 ? -17.459 -6.528 11.474 1.00 89.62 84 LEU A O 1
ATOM 684 N N . GLU A 1 85 ? -16.281 -5.729 13.217 1.00 89.88 85 GLU A N 1
ATOM 685 C CA . GLU A 1 85 ? -15.703 -7.015 13.602 1.00 89.88 85 GLU A CA 1
ATOM 686 C C . GLU A 1 85 ? -16.767 -8.075 13.881 1.00 89.88 85 GLU A C 1
ATOM 688 O O . GLU A 1 85 ? -17.760 -7.814 14.564 1.00 89.88 85 GLU A O 1
ATOM 693 N N . GLY A 1 86 ? -16.550 -9.279 13.360 1.00 88.38 86 GLY A N 1
ATOM 694 C CA . GLY A 1 86 ? -17.432 -10.427 13.517 1.00 88.38 86 GLY A CA 1
ATOM 695 C C . GLY A 1 86 ? -18.632 -10.446 12.569 1.00 88.38 86 GLY A C 1
ATOM 696 O O . GLY A 1 86 ? -19.408 -11.399 12.626 1.00 88.38 86 GLY A O 1
ATOM 697 N N . GLN A 1 87 ? -18.811 -9.436 11.706 1.00 89.25 87 GLN A N 1
ATOM 698 C CA . GLN A 1 87 ? -19.880 -9.444 10.697 1.00 89.25 87 GLN A CA 1
ATOM 699 C C . GLN A 1 87 ? -19.572 -10.389 9.534 1.00 89.25 87 GLN A C 1
ATOM 701 O O . GLN A 1 87 ? -20.467 -11.085 9.057 1.00 89.25 87 GLN A O 1
ATOM 706 N N . ASP A 1 88 ? -18.320 -10.404 9.082 1.00 90.94 88 ASP A N 1
ATOM 707 C CA . ASP A 1 88 ? -17.855 -11.230 7.974 1.00 90.94 88 ASP A CA 1
ATOM 708 C C . ASP A 1 88 ? -16.413 -11.668 8.249 1.00 90.94 88 ASP A C 1
ATOM 710 O O . ASP A 1 88 ? -15.492 -10.852 8.296 1.00 90.94 88 ASP A O 1
ATOM 714 N N . VAL A 1 89 ? -16.238 -12.977 8.438 1.00 92.31 89 VAL A N 1
ATOM 715 C CA . VAL A 1 89 ? -14.956 -13.587 8.807 1.00 92.31 89 VAL A CA 1
ATOM 716 C C . VAL A 1 89 ? -13.907 -13.403 7.708 1.00 92.31 89 VAL A C 1
ATOM 718 O O . VAL A 1 89 ? -12.728 -13.217 8.015 1.00 92.31 89 VAL A O 1
ATOM 721 N N . ASP A 1 90 ? -14.311 -13.430 6.438 1.00 89.06 90 ASP A N 1
ATOM 722 C CA . ASP A 1 90 ? -13.387 -13.292 5.312 1.00 89.06 90 ASP A CA 1
ATOM 723 C C . ASP A 1 90 ? -12.922 -11.836 5.168 1.00 89.06 90 ASP A C 1
ATOM 725 O O . ASP A 1 90 ? -11.736 -11.569 4.926 1.00 89.06 90 ASP A O 1
ATOM 729 N N . VAL A 1 91 ? -13.830 -10.880 5.391 1.00 89.56 91 VAL A N 1
ATOM 730 C CA . VAL A 1 91 ? -13.486 -9.451 5.439 1.00 89.56 91 VAL A CA 1
ATOM 731 C C . VAL A 1 91 ? -12.590 -9.151 6.636 1.00 89.56 91 VAL A C 1
ATOM 733 O O . VAL A 1 91 ? -11.567 -8.491 6.464 1.00 89.56 91 VAL A O 1
ATOM 736 N N . ASP A 1 92 ? -12.914 -9.664 7.824 1.00 92.62 92 ASP A N 1
ATOM 737 C CA . ASP A 1 92 ? -12.101 -9.483 9.031 1.00 92.62 92 ASP A CA 1
ATOM 738 C C . ASP A 1 92 ? -10.679 -10.004 8.836 1.00 92.62 92 ASP A C 1
ATOM 740 O O . ASP A 1 92 ? -9.710 -9.310 9.149 1.00 92.62 92 ASP A O 1
ATOM 744 N N . LYS A 1 93 ? -10.546 -11.199 8.252 1.00 92.94 93 LYS A N 1
ATOM 745 C CA . LYS A 1 93 ? -9.246 -11.778 7.918 1.00 92.94 93 LYS A CA 1
ATOM 746 C C . LYS A 1 93 ? -8.466 -10.874 6.964 1.00 92.94 93 LYS A C 1
ATOM 748 O O . LYS A 1 93 ? -7.308 -10.560 7.229 1.00 92.94 93 LYS A O 1
ATOM 753 N N . THR A 1 94 ? -9.103 -10.418 5.887 1.00 90.56 94 THR A N 1
ATOM 754 C CA . THR A 1 94 ? -8.461 -9.540 4.897 1.00 90.56 94 THR A CA 1
ATOM 755 C C . THR A 1 94 ? -8.034 -8.210 5.523 1.00 90.56 94 THR A C 1
ATOM 757 O O . THR A 1 94 ? -6.936 -7.722 5.266 1.00 90.56 94 THR A O 1
ATOM 760 N N . MET A 1 95 ? -8.869 -7.626 6.384 1.00 93.31 95 MET A N 1
ATOM 761 C CA . MET A 1 95 ? -8.559 -6.378 7.081 1.00 93.31 95 MET A CA 1
ATOM 762 C C . MET A 1 95 ? -7.424 -6.549 8.092 1.00 93.31 95 MET A C 1
ATOM 764 O O . MET A 1 95 ? -6.592 -5.650 8.213 1.00 93.31 95 MET A O 1
ATOM 768 N N . ALA A 1 96 ? -7.348 -7.688 8.781 1.00 94.38 96 ALA A N 1
ATOM 769 C CA . ALA A 1 96 ? -6.239 -8.004 9.676 1.00 94.38 96 ALA A CA 1
ATOM 770 C C . ALA A 1 96 ? -4.914 -8.161 8.911 1.00 94.38 96 ALA A C 1
ATOM 772 O O . ALA A 1 96 ? -3.896 -7.625 9.345 1.00 94.38 96 ALA A O 1
ATOM 773 N N . GLU A 1 97 ? -4.929 -8.827 7.751 1.00 93.06 97 GLU A N 1
ATOM 774 C CA . GLU A 1 97 ? -3.757 -8.938 6.869 1.00 93.06 97 GLU A CA 1
ATOM 775 C C . GLU A 1 97 ? -3.269 -7.555 6.412 1.00 93.06 97 GLU A C 1
ATOM 777 O O . GLU A 1 97 ? -2.091 -7.238 6.564 1.00 93.06 97 GLU A O 1
ATOM 782 N N . VAL A 1 98 ? -4.177 -6.696 5.930 1.00 93.12 98 VAL A N 1
ATOM 783 C CA . VAL A 1 98 ? -3.829 -5.325 5.512 1.00 93.12 98 VAL A CA 1
ATOM 784 C C . VAL A 1 98 ? -3.298 -4.504 6.689 1.00 93.12 98 VAL A C 1
ATOM 786 O O . VAL A 1 98 ? -2.341 -3.752 6.518 1.00 93.12 98 VAL A O 1
ATOM 789 N N . ARG A 1 99 ? -3.865 -4.662 7.895 1.00 95.62 99 ARG A N 1
ATOM 790 C CA . ARG A 1 99 ? -3.373 -3.960 9.089 1.00 95.62 99 ARG A CA 1
ATOM 791 C C . ARG A 1 99 ? -1.948 -4.375 9.442 1.00 95.62 99 ARG A C 1
ATOM 793 O O . ARG A 1 99 ? -1.119 -3.509 9.693 1.00 95.62 99 ARG A O 1
ATOM 800 N N . ALA A 1 100 ? -1.658 -5.673 9.413 1.00 95.44 100 ALA A N 1
ATOM 801 C CA . ALA A 1 100 ? -0.314 -6.172 9.672 1.00 95.44 100 ALA A CA 1
ATOM 802 C C . ALA A 1 100 ? 0.700 -5.617 8.659 1.00 95.44 100 ALA A C 1
ATOM 804 O O . ALA A 1 100 ? 1.790 -5.210 9.054 1.00 95.44 100 ALA A O 1
ATOM 805 N N . SER A 1 101 ? 0.336 -5.546 7.375 1.00 93.44 101 SER A N 1
ATOM 806 C CA . SER A 1 101 ? 1.191 -4.949 6.343 1.00 93.44 101 SER A CA 1
ATOM 807 C C . SER A 1 101 ? 1.392 -3.440 6.526 1.00 93.44 101 SER A C 1
ATOM 809 O O . SER A 1 101 ? 2.512 -2.968 6.359 1.00 93.44 101 SER A O 1
ATOM 811 N N . LEU A 1 102 ? 0.355 -2.692 6.928 1.00 93.44 102 LEU A N 1
ATOM 812 C CA . LEU A 1 102 ? 0.480 -1.273 7.297 1.00 93.44 102 LEU A CA 1
ATOM 813 C C . LEU A 1 102 ? 1.473 -1.082 8.447 1.00 93.44 102 LEU A C 1
ATOM 815 O O . LEU A 1 102 ? 2.374 -0.256 8.353 1.00 93.44 102 LEU A O 1
ATOM 819 N N . ASP A 1 103 ? 1.334 -1.862 9.520 1.00 94.69 103 ASP A N 1
ATOM 820 C CA . ASP A 1 103 ? 2.210 -1.755 10.689 1.00 94.69 103 ASP A CA 1
ATOM 821 C C . ASP A 1 103 ? 3.665 -2.134 10.353 1.00 94.69 103 ASP A C 1
ATOM 823 O O . ASP A 1 103 ? 4.606 -1.541 10.884 1.00 94.69 103 ASP A O 1
ATOM 827 N N . GLN A 1 104 ? 3.863 -3.101 9.450 1.00 94.62 104 GLN A N 1
ATOM 828 C CA . GLN A 1 104 ? 5.186 -3.477 8.946 1.00 94.62 104 GLN A CA 1
ATOM 829 C C . GLN A 1 104 ? 5.830 -2.360 8.126 1.00 94.62 104 GLN A C 1
ATOM 831 O O . GLN A 1 104 ? 6.977 -2.011 8.403 1.00 94.62 104 GLN A O 1
ATOM 836 N N . LEU A 1 105 ? 5.102 -1.785 7.163 1.00 91.44 105 LEU A N 1
ATOM 837 C CA . LEU A 1 105 ? 5.616 -0.698 6.330 1.00 91.44 105 LEU A CA 1
ATOM 838 C C . LEU A 1 105 ? 5.909 0.550 7.172 1.00 91.44 105 LEU A C 1
ATOM 840 O O . LEU A 1 105 ? 6.996 1.105 7.080 1.00 91.44 105 LEU A O 1
ATOM 844 N N . ALA A 1 106 ? 5.003 0.926 8.080 1.00 92.69 106 ALA A N 1
ATOM 845 C CA . ALA A 1 106 ? 5.207 2.050 8.995 1.00 92.69 106 ALA A CA 1
ATOM 846 C C . ALA A 1 106 ? 6.476 1.889 9.845 1.00 92.69 106 ALA A C 1
ATOM 848 O O . ALA A 1 106 ? 7.206 2.849 10.089 1.00 92.69 106 ALA A O 1
ATOM 849 N N . LYS A 1 107 ? 6.752 0.663 10.306 1.00 92.62 107 LYS A N 1
ATOM 850 C CA . LYS A 1 107 ? 7.972 0.365 11.057 1.00 92.62 107 LYS A CA 1
ATOM 851 C C . LYS A 1 107 ? 9.222 0.442 10.179 1.00 92.62 107 LYS A C 1
ATOM 853 O O . LYS A 1 107 ? 10.240 0.920 10.664 1.00 92.62 107 LYS A O 1
ATOM 858 N N . ALA A 1 108 ? 9.156 -0.043 8.940 1.00 89.81 108 ALA A N 1
ATOM 859 C CA . ALA A 1 108 ? 10.275 0.020 8.003 1.00 89.81 108 ALA A CA 1
ATOM 860 C C . ALA A 1 108 ? 10.655 1.476 7.699 1.00 89.81 108 ALA A C 1
ATOM 862 O O . ALA A 1 108 ? 11.800 1.848 7.923 1.00 89.81 108 ALA A O 1
ATOM 863 N N . LEU A 1 109 ? 9.671 2.311 7.345 1.00 89.69 109 LEU A N 1
ATOM 864 C CA . LEU A 1 109 ? 9.888 3.732 7.053 1.00 89.69 109 LEU A CA 1
ATOM 865 C C . LEU A 1 109 ? 10.469 4.487 8.253 1.00 89.69 109 LEU A C 1
ATOM 867 O O . LEU A 1 109 ? 11.422 5.242 8.114 1.00 89.69 109 LEU A O 1
ATOM 871 N N . LYS A 1 110 ? 9.956 4.224 9.462 1.00 88.25 110 LYS A N 1
ATOM 872 C CA . LYS A 1 110 ? 10.494 4.835 10.685 1.00 88.25 110 LYS A CA 1
ATOM 873 C C . LYS A 1 110 ? 11.948 4.434 10.965 1.00 88.25 110 LYS A C 1
ATOM 875 O O . LYS A 1 110 ? 12.697 5.214 11.546 1.00 88.25 110 LYS A O 1
ATOM 880 N N . ASN A 1 111 ? 12.324 3.198 10.645 1.00 85.62 111 ASN A N 1
ATOM 881 C CA . ASN A 1 111 ? 13.697 2.744 10.830 1.00 85.62 111 ASN A CA 1
ATOM 882 C C . ASN A 1 111 ? 14.635 3.420 9.824 1.00 85.62 111 ASN A C 1
ATOM 884 O O . ASN A 1 111 ? 15.701 3.866 10.223 1.00 85.62 111 ASN A O 1
ATOM 888 N N . GLU A 1 112 ? 14.219 3.527 8.564 1.00 82.19 112 GLU A N 1
ATOM 889 C CA . GLU A 1 112 ? 14.997 4.171 7.502 1.00 82.19 112 GLU A CA 1
ATOM 890 C C . GLU A 1 112 ? 15.196 5.671 7.765 1.00 82.19 112 GLU A C 1
ATOM 892 O O . GLU A 1 112 ? 16.317 6.166 7.687 1.00 82.19 112 GLU A O 1
ATOM 897 N N . GLU A 1 113 ? 14.148 6.370 8.218 1.00 79.31 113 GLU A N 1
ATOM 898 C CA . GLU A 1 113 ? 14.249 7.760 8.684 1.00 79.31 113 GLU A CA 1
ATOM 899 C C . GLU A 1 113 ? 15.259 7.892 9.840 1.00 79.31 113 GLU A C 1
ATOM 901 O O . GLU A 1 113 ? 16.095 8.791 9.851 1.00 79.31 113 GLU A O 1
ATOM 906 N N . ALA A 1 114 ? 15.227 6.983 10.820 1.00 76.12 114 ALA A N 1
ATOM 907 C CA . ALA A 1 114 ? 16.162 7.020 11.945 1.00 76.12 114 ALA A CA 1
ATOM 908 C C . ALA A 1 114 ? 17.623 6.758 11.531 1.00 76.12 114 ALA A C 1
ATOM 910 O O . ALA A 1 114 ? 18.519 7.304 12.168 1.00 76.12 114 ALA A O 1
ATOM 911 N N . GLU A 1 115 ? 17.860 5.950 10.493 1.00 72.44 115 GLU A N 1
ATOM 912 C CA . GLU A 1 115 ? 19.193 5.702 9.926 1.00 72.44 115 GLU A CA 1
ATOM 913 C C . GLU A 1 115 ? 19.722 6.918 9.144 1.00 72.44 115 GLU A C 1
ATOM 915 O O . GLU A 1 115 ? 20.911 7.227 9.235 1.00 72.44 115 GLU A O 1
ATOM 920 N N . GLU A 1 116 ? 18.860 7.669 8.444 1.00 63.56 116 GLU A N 1
ATOM 921 C CA . GLU A 1 116 ? 19.243 8.945 7.810 1.00 63.56 116 GLU A CA 1
ATOM 922 C C . GLU A 1 116 ? 19.698 9.984 8.853 1.00 63.56 116 GLU A C 1
ATOM 924 O O . GLU A 1 116 ? 20.614 10.776 8.610 1.00 63.56 116 GLU A O 1
ATOM 929 N N . TYR A 1 117 ? 19.097 9.941 10.043 1.00 57.56 117 TYR A N 1
ATOM 930 C CA . TYR A 1 117 ? 19.443 10.776 11.190 1.00 57.56 117 TYR A CA 1
ATOM 931 C C . TYR A 1 117 ? 20.309 10.053 12.236 1.00 57.56 117 TYR A C 1
ATOM 933 O O . TYR A 1 117 ? 20.278 10.463 13.398 1.00 57.56 117 TYR A O 1
ATOM 941 N N . ASP A 1 118 ? 21.075 9.005 11.892 1.00 56.56 118 ASP A N 1
ATOM 942 C CA . ASP A 1 118 ? 21.958 8.361 12.874 1.00 56.56 118 ASP A CA 1
ATOM 943 C C . ASP A 1 118 ? 23.137 9.289 13.215 1.00 56.56 118 ASP A C 1
ATOM 945 O O . ASP A 1 118 ? 24.127 9.455 12.496 1.00 56.56 118 ASP A O 1
ATOM 949 N N . LEU A 1 119 ? 22.947 9.979 14.337 1.00 53.53 119 LEU A N 1
ATOM 950 C CA . LEU A 1 119 ? 23.786 11.006 14.928 1.00 53.53 119 LEU A CA 1
ATOM 951 C C . LEU A 1 119 ? 24.993 10.375 15.636 1.00 53.53 119 LEU A C 1
ATOM 953 O O . LEU A 1 119 ? 25.159 10.541 16.849 1.00 53.53 119 LEU A O 1
ATOM 957 N N . GLU A 1 120 ? 25.908 9.752 14.892 1.00 51.50 120 GLU A N 1
ATOM 958 C CA . GLU A 1 120 ? 27.273 9.520 15.402 1.00 51.50 120 GLU A CA 1
ATOM 959 C C . GLU A 1 120 ? 27.985 10.845 15.783 1.00 51.50 120 GLU A C 1
ATOM 961 O O . GLU A 1 120 ? 29.003 10.823 16.468 1.00 51.50 120 GLU A O 1
ATOM 966 N N . ASP A 1 121 ? 27.401 12.005 15.449 1.00 52.84 121 ASP A N 1
ATOM 967 C CA . ASP A 1 121 ? 27.953 13.349 15.674 1.00 52.84 121 ASP A CA 1
ATOM 968 C C . ASP A 1 121 ? 27.411 14.092 16.927 1.00 52.84 121 ASP A C 1
ATOM 970 O O . ASP A 1 121 ? 27.940 15.136 17.305 1.00 52.84 121 ASP A O 1
ATOM 974 N N . TYR A 1 122 ? 26.385 13.585 17.638 1.00 51.12 122 TYR A N 1
ATOM 975 C CA . TYR A 1 122 ? 25.856 14.268 18.849 1.00 51.12 122 TYR A CA 1
ATOM 976 C C . TYR A 1 122 ? 26.346 13.698 20.187 1.00 51.12 122 TYR A C 1
ATOM 978 O O . TYR A 1 122 ? 26.127 14.312 21.236 1.00 51.12 122 TYR A O 1
ATOM 986 N N . VAL A 1 123 ? 27.062 12.571 20.180 1.00 48.66 123 VAL A N 1
ATOM 987 C CA . VAL A 1 123 ? 27.651 11.994 21.403 1.00 48.66 123 VAL A CA 1
ATOM 988 C C . VAL A 1 123 ? 29.001 12.647 21.756 1.00 48.66 123 VAL A C 1
ATOM 990 O O . VAL A 1 123 ? 29.372 12.677 22.930 1.00 48.66 123 VAL A O 1
ATOM 993 N N . GLU A 1 124 ? 29.705 13.276 20.804 1.00 46.81 124 GLU A N 1
ATOM 994 C CA . GLU A 1 124 ? 30.995 13.945 21.075 1.00 46.81 124 GLU A CA 1
ATOM 995 C C . GLU A 1 124 ? 30.849 15.335 21.738 1.00 46.81 124 GLU A C 1
ATOM 997 O O . GLU A 1 124 ? 31.753 15.792 22.442 1.00 46.81 124 GLU A O 1
ATOM 1002 N N . ILE A 1 125 ? 29.689 15.995 21.617 1.00 48.22 125 ILE A N 1
ATOM 1003 C CA . ILE A 1 125 ? 29.452 17.308 22.252 1.00 48.22 125 ILE A CA 1
ATOM 1004 C C . ILE A 1 125 ? 29.163 17.166 23.759 1.00 48.22 125 ILE A C 1
ATOM 1006 O O . ILE A 1 125 ? 29.568 18.016 24.555 1.00 48.22 125 ILE A O 1
ATOM 1010 N N . ILE A 1 126 ? 28.533 16.068 24.189 1.00 51.56 126 ILE A N 1
ATOM 1011 C CA . ILE A 1 126 ? 28.262 15.816 25.617 1.00 51.56 126 ILE A CA 1
ATOM 1012 C C . ILE A 1 126 ? 29.533 15.334 26.340 1.00 51.56 126 ILE A C 1
ATOM 1014 O O . ILE A 1 126 ? 29.715 15.625 27.520 1.00 51.56 126 ILE A O 1
ATOM 1018 N N . ALA A 1 127 ? 30.453 14.672 25.630 1.00 49.94 127 ALA A N 1
ATOM 1019 C CA . ALA A 1 127 ? 31.701 14.163 26.200 1.00 49.94 127 ALA A CA 1
ATOM 1020 C C . ALA A 1 127 ? 32.788 15.236 26.435 1.00 49.94 127 ALA A C 1
ATOM 1022 O O . ALA A 1 127 ? 33.740 14.961 27.157 1.00 49.94 127 ALA A O 1
ATOM 1023 N N . ASN A 1 128 ? 32.646 16.445 25.872 1.00 48.97 128 ASN A N 1
ATOM 1024 C CA . ASN A 1 128 ? 33.585 17.566 26.059 1.00 48.97 128 ASN A CA 1
ATOM 1025 C C . ASN A 1 128 ? 33.039 18.705 26.941 1.00 48.97 128 ASN A C 1
ATOM 1027 O O . ASN A 1 128 ? 33.666 19.761 27.046 1.00 48.97 128 ASN A O 1
ATOM 1031 N N . THR A 1 129 ? 31.892 18.520 27.603 1.00 46.31 129 THR A N 1
ATOM 1032 C CA . THR A 1 129 ? 31.481 19.436 28.679 1.00 46.31 129 THR A CA 1
ATOM 1033 C C . THR A 1 129 ? 32.065 18.937 29.997 1.00 46.31 129 THR A C 1
ATOM 1035 O O . THR A 1 129 ? 31.374 18.362 30.836 1.00 46.31 129 THR A O 1
ATOM 1038 N N . ASP A 1 130 ? 33.373 19.134 30.149 1.00 49.16 130 ASP A N 1
ATOM 1039 C CA . ASP A 1 130 ? 34.079 18.953 31.413 1.00 49.16 130 ASP A CA 1
ATOM 1040 C C . ASP A 1 130 ? 33.462 19.855 32.502 1.00 49.16 130 ASP A C 1
ATOM 1042 O O . ASP A 1 130 ? 33.425 21.081 32.394 1.00 49.16 130 ASP A O 1
ATOM 1046 N N . GLU A 1 131 ? 32.958 19.210 33.554 1.00 54.19 131 GLU A N 1
ATOM 1047 C CA . GLU A 1 131 ? 32.900 19.649 34.955 1.00 54.19 131 GLU A CA 1
ATOM 1048 C C . GLU A 1 131 ? 32.909 21.168 35.256 1.00 54.19 131 GLU A C 1
ATOM 1050 O O . GLU A 1 131 ? 33.846 21.699 35.855 1.00 54.19 131 GLU A O 1
ATOM 1055 N N . CYS A 1 132 ? 31.814 21.886 34.988 1.00 48.88 132 CYS A N 1
ATOM 1056 C CA . CYS A 1 132 ? 31.457 23.059 35.797 1.00 48.88 132 CYS A CA 1
ATOM 1057 C C . CYS A 1 132 ? 29.980 23.447 35.618 1.00 48.88 132 CYS A C 1
ATOM 1059 O O . CYS A 1 132 ? 29.583 23.846 34.532 1.00 48.88 132 CYS A O 1
ATOM 1061 N N . GLN A 1 133 ? 29.210 23.431 36.716 1.00 46.34 133 GLN A N 1
ATOM 1062 C CA . GLN A 1 133 ? 27.837 23.970 36.880 1.00 46.34 133 GLN A CA 1
ATOM 1063 C C . GLN A 1 133 ? 26.629 23.019 36.710 1.00 46.34 133 GLN A C 1
ATOM 1065 O O . GLN A 1 133 ? 25.511 23.468 36.480 1.00 46.34 133 GLN A O 1
ATOM 1070 N N . VAL A 1 134 ? 26.782 21.720 36.990 1.00 48.75 134 VAL A N 1
ATOM 1071 C CA . VAL A 1 134 ? 25.642 20.783 37.184 1.00 48.75 134 VAL A CA 1
ATOM 1072 C C . VAL A 1 134 ? 24.791 21.042 38.447 1.00 48.75 134 VAL A C 1
ATOM 1074 O O . VAL A 1 134 ? 23.857 20.295 38.714 1.00 48.75 134 VAL A O 1
ATOM 1077 N N . ALA A 1 135 ? 25.066 22.092 39.226 1.00 48.06 135 ALA A N 1
ATOM 1078 C CA . ALA A 1 135 ? 24.285 22.407 40.426 1.00 48.06 135 ALA A CA 1
ATOM 1079 C C . ALA A 1 135 ? 23.060 23.310 40.164 1.00 48.06 135 ALA A C 1
ATOM 1081 O O . ALA A 1 135 ? 22.078 23.190 40.888 1.00 48.06 135 ALA A O 1
ATOM 1082 N N . ASP A 1 136 ? 23.065 24.152 39.123 1.00 49.97 136 ASP A N 1
ATOM 1083 C CA . ASP A 1 136 ? 22.051 25.218 38.985 1.00 49.97 136 ASP A CA 1
ATOM 1084 C C . ASP A 1 136 ? 20.839 24.847 38.103 1.00 49.97 136 ASP A C 1
ATOM 1086 O O . ASP A 1 136 ? 19.842 25.563 38.094 1.00 49.97 136 ASP A O 1
ATOM 1090 N N . ILE A 1 137 ? 20.864 23.723 37.375 1.00 50.81 137 ILE A N 1
ATOM 1091 C CA . ILE A 1 137 ? 19.751 23.338 36.474 1.00 50.81 137 ILE A CA 1
ATOM 1092 C C . ILE A 1 137 ? 18.740 22.407 37.163 1.00 50.81 137 ILE A C 1
ATOM 1094 O O . ILE A 1 137 ? 17.556 22.405 36.821 1.00 50.81 137 ILE A O 1
ATOM 1098 N N . GLN A 1 138 ? 19.159 21.651 38.182 1.00 43.94 138 GLN A N 1
ATOM 1099 C CA . GLN A 1 138 ? 18.271 20.699 38.858 1.00 43.94 138 GLN A CA 1
ATOM 1100 C C . GLN A 1 138 ? 17.240 21.381 39.777 1.00 43.94 138 GLN A C 1
ATOM 1102 O O . GLN A 1 138 ? 16.178 20.814 40.024 1.00 43.94 138 GLN A O 1
ATOM 1107 N N . GLU A 1 139 ? 17.491 22.621 40.211 1.00 51.62 139 GLU A N 1
ATOM 1108 C CA . GLU A 1 139 ? 16.519 23.412 40.981 1.00 51.62 139 GLU A CA 1
ATOM 1109 C C . GLU A 1 139 ? 15.411 24.016 40.090 1.00 51.62 139 GLU A C 1
ATOM 1111 O O . GLU A 1 139 ? 14.301 24.257 40.559 1.00 51.62 139 GLU A O 1
ATOM 1116 N N . MET A 1 140 ? 15.655 24.187 38.782 1.00 53.38 140 MET A N 1
ATOM 1117 C CA . MET A 1 140 ? 14.678 24.772 37.851 1.00 53.38 140 MET A CA 1
ATOM 1118 C C . MET A 1 140 ? 13.654 23.753 37.320 1.00 53.38 140 MET A C 1
ATOM 1120 O O . MET A 1 140 ? 12.563 24.143 36.912 1.00 53.38 140 MET A O 1
ATOM 1124 N N . ILE A 1 141 ? 13.977 22.452 37.335 1.00 51.41 141 ILE A N 1
ATOM 1125 C CA . ILE A 1 141 ? 13.129 21.394 36.749 1.00 51.41 141 ILE A CA 1
ATOM 1126 C C . ILE A 1 141 ? 12.188 20.745 37.783 1.00 51.41 141 ILE A C 1
ATOM 1128 O O 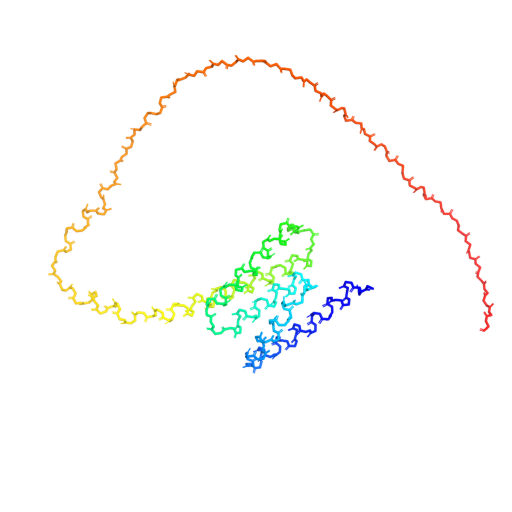. ILE A 1 141 ? 11.112 20.286 37.413 1.00 51.41 141 ILE A O 1
ATOM 1132 N N . CYS A 1 142 ? 12.521 20.768 39.079 1.00 45.47 142 CYS A N 1
ATOM 1133 C CA . CYS A 1 142 ? 11.689 20.172 40.139 1.00 45.47 142 CYS A CA 1
ATOM 1134 C C . CYS A 1 142 ? 10.890 21.194 40.980 1.00 45.47 142 CYS A C 1
ATOM 1136 O O . CYS A 1 142 ? 10.349 20.833 42.020 1.00 45.47 142 CYS A O 1
ATOM 1138 N N . GLY A 1 143 ? 10.822 22.466 40.564 1.00 47.59 143 GLY A N 1
ATOM 1139 C CA . GLY A 1 143 ? 10.214 23.566 41.331 1.00 47.59 143 GLY A CA 1
ATOM 1140 C C . GLY A 1 143 ? 8.771 23.954 40.968 1.00 47.59 143 GLY A C 1
ATOM 1141 O O . GLY A 1 143 ? 8.295 24.975 41.456 1.00 47.59 143 GLY A O 1
ATOM 1142 N N . MET A 1 144 ? 8.068 23.195 40.120 1.00 44.91 144 MET A N 1
ATOM 1143 C CA . MET A 1 144 ? 6.647 23.433 39.805 1.00 44.91 144 MET A CA 1
ATOM 1144 C C . MET A 1 144 ? 5.760 22.270 40.266 1.00 44.91 144 MET A C 1
ATOM 1146 O O . MET A 1 144 ? 4.997 21.704 39.492 1.00 44.91 144 MET A O 1
ATOM 1150 N N . GLU A 1 145 ? 5.847 21.931 41.550 1.00 52.22 145 GLU A N 1
ATOM 1151 C CA . GLU A 1 145 ? 4.707 21.389 42.292 1.00 52.22 145 GLU A CA 1
ATOM 1152 C C . GLU A 1 145 ? 4.198 22.512 43.206 1.00 52.22 145 GLU A C 1
ATOM 1154 O O . GLU A 1 145 ? 4.817 22.828 44.223 1.00 52.22 145 GLU A O 1
ATOM 1159 N N . MET A 1 146 ? 3.098 23.167 42.824 1.00 48.06 146 MET A N 1
ATOM 1160 C CA . MET A 1 146 ? 2.271 23.910 43.773 1.00 48.06 146 MET A CA 1
ATOM 1161 C C . MET A 1 146 ? 0.801 23.800 43.363 1.00 48.06 146 MET A C 1
ATOM 1163 O O . MET A 1 146 ? 0.426 24.059 42.220 1.00 48.06 146 MET A O 1
ATOM 1167 N N . GLU A 1 147 ? 0.033 23.320 44.328 1.00 52.97 147 GLU A N 1
ATOM 1168 C CA . GLU A 1 147 ? -1.363 22.918 44.297 1.00 52.97 147 GLU A CA 1
ATOM 1169 C C . GLU A 1 147 ? -2.309 24.134 44.391 1.00 52.97 147 GLU A C 1
ATOM 1171 O O . GLU A 1 147 ? -1.976 25.136 45.023 1.00 52.97 147 GLU A O 1
ATOM 1176 N N . ASP A 1 148 ? -3.490 23.957 43.793 1.00 47.00 148 ASP A N 1
ATOM 1177 C CA . ASP A 1 148 ? -4.817 24.446 44.196 1.00 47.00 148 ASP A CA 1
ATOM 1178 C C . ASP A 1 148 ? -5.266 25.926 44.085 1.00 47.00 148 ASP A C 1
ATOM 1180 O O . ASP A 1 148 ? -4.527 26.897 44.226 1.00 47.00 148 ASP A O 1
ATOM 1184 N N . ASP A 1 149 ? -6.587 26.006 43.860 1.00 49.88 149 ASP A N 1
ATOM 1185 C CA . ASP A 1 149 ? -7.541 27.115 44.005 1.00 49.88 149 ASP A CA 1
ATOM 1186 C C . ASP A 1 149 ? -7.763 28.074 42.819 1.00 49.88 149 ASP A C 1
ATOM 1188 O O . ASP A 1 149 ? -7.340 29.231 42.803 1.00 49.88 149 ASP A O 1
ATOM 1192 N N . LEU A 1 150 ? -8.595 27.632 41.864 1.00 46.41 150 LEU A N 1
ATOM 1193 C CA . LEU A 1 150 ? -9.511 28.543 41.168 1.00 46.41 150 LEU A CA 1
ATOM 1194 C C . LEU A 1 150 ? -10.963 28.127 41.422 1.00 46.41 150 LEU A C 1
ATOM 1196 O O . LEU A 1 150 ? -11.519 27.263 40.742 1.00 46.41 150 LEU A O 1
ATOM 1200 N N . ASP A 1 151 ? -11.554 28.801 42.408 1.00 48.97 151 ASP A N 1
ATOM 1201 C CA . ASP A 1 151 ? -12.990 28.932 42.627 1.00 48.97 151 ASP A CA 1
ATOM 1202 C C . ASP A 1 151 ? -13.681 29.384 41.328 1.00 48.97 151 ASP A C 1
ATOM 1204 O O . ASP A 1 151 ? -13.569 30.537 40.904 1.00 48.97 151 ASP A O 1
ATOM 1208 N N . ILE A 1 152 ? -14.405 28.475 40.671 1.00 48.25 152 ILE A N 1
ATOM 1209 C CA . ILE A 1 152 ? -15.364 28.848 39.627 1.00 48.25 152 ILE A CA 1
ATOM 1210 C C . ILE A 1 152 ? -16.711 29.035 40.314 1.00 48.25 152 ILE A C 1
ATOM 1212 O O . ILE A 1 152 ? -17.422 28.072 40.608 1.00 48.25 152 ILE A O 1
ATOM 1216 N N . ASP A 1 153 ? -17.026 30.303 40.573 1.00 45.59 153 ASP A N 1
ATOM 1217 C CA . ASP A 1 153 ? -18.293 30.757 41.127 1.00 45.59 153 ASP A CA 1
ATOM 1218 C C . ASP A 1 153 ? -19.481 30.235 40.311 1.00 45.59 153 ASP A C 1
ATOM 1220 O O . ASP A 1 153 ? -19.709 30.572 39.145 1.00 45.59 153 ASP A O 1
ATOM 1224 N N . MET A 1 154 ? -20.269 29.413 40.991 1.00 58.41 154 MET A N 1
ATOM 1225 C CA . MET A 1 154 ? -21.630 29.072 40.639 1.00 58.41 154 MET A CA 1
ATOM 1226 C C . MET A 1 154 ? -22.531 30.224 41.089 1.00 58.41 154 MET A C 1
ATOM 1228 O O . MET A 1 154 ? -22.911 30.256 42.254 1.00 58.41 154 MET A O 1
ATOM 1232 N N . ASP A 1 155 ? -22.935 31.122 40.182 1.00 43.75 155 ASP A N 1
ATOM 1233 C CA . ASP A 1 155 ? -24.255 31.741 40.333 1.00 43.75 155 ASP A CA 1
ATOM 1234 C C . ASP A 1 155 ? -24.923 32.246 39.035 1.00 43.75 155 ASP A C 1
ATOM 1236 O O . ASP A 1 155 ? -24.402 33.070 38.289 1.00 43.75 155 ASP A O 1
ATOM 1240 N N . SER A 1 156 ? -26.113 31.677 38.825 1.00 48.09 156 SER A N 1
ATOM 1241 C CA . SER A 1 156 ? -27.353 32.221 38.253 1.00 48.09 156 SER A CA 1
ATOM 1242 C C . SER A 1 156 ? -27.344 33.206 37.065 1.00 48.09 156 SER A C 1
ATOM 1244 O O . SER A 1 156 ? -27.040 34.385 37.183 1.00 48.09 156 SER A O 1
ATOM 1246 N N . ASN A 1 157 ? -28.004 32.789 35.972 1.00 43.34 157 ASN A N 1
ATOM 1247 C CA . ASN A 1 157 ? -29.342 33.338 35.719 1.00 43.34 157 ASN A CA 1
ATOM 1248 C C . ASN A 1 157 ? -30.245 32.375 34.926 1.00 43.34 157 ASN A C 1
ATOM 1250 O O . ASN A 1 157 ? -29.966 31.989 33.792 1.00 43.34 157 ASN A O 1
ATOM 1254 N N . VAL A 1 158 ? -31.353 32.034 35.573 1.00 51.47 158 VAL A N 1
ATOM 1255 C CA . VAL A 1 158 ? -32.599 31.502 35.019 1.00 51.47 158 VAL A CA 1
ATOM 1256 C C . VAL A 1 158 ? -33.354 32.603 34.266 1.00 51.47 158 VAL A C 1
ATOM 1258 O O . VAL A 1 158 ? -33.358 33.730 34.733 1.00 51.47 158 VAL A O 1
ATOM 1261 N N . GLU A 1 159 ? -33.984 32.254 33.141 1.00 51.84 159 GLU A N 1
ATOM 1262 C CA . GLU A 1 159 ? -35.329 32.652 32.647 1.00 51.84 159 GLU A CA 1
ATOM 1263 C C . GLU A 1 159 ? -35.511 31.864 31.328 1.00 51.84 159 GLU A C 1
ATOM 1265 O O . GLU A 1 159 ? -34.846 32.129 30.331 1.00 51.84 159 GLU A O 1
ATOM 1270 N N . ASP A 1 160 ? -36.108 30.670 31.312 1.00 42.56 160 ASP A N 1
ATOM 1271 C CA . ASP A 1 160 ? -37.554 30.389 31.315 1.00 42.56 160 ASP A CA 1
ATOM 1272 C C . ASP A 1 160 ? -38.359 31.348 30.426 1.00 42.56 160 ASP A C 1
ATOM 1274 O O . ASP A 1 160 ? -38.549 32.487 30.815 1.00 42.56 160 ASP A O 1
ATOM 1278 N N . VAL A 1 161 ? -38.822 30.890 29.251 1.00 48.03 161 VAL A N 1
ATOM 1279 C CA . VAL A 1 161 ? -40.243 30.922 28.844 1.00 48.03 161 VAL A CA 1
ATOM 1280 C C . VAL A 1 161 ? -40.456 29.932 27.686 1.00 48.03 161 VAL A C 1
ATOM 1282 O O . VAL A 1 161 ? -40.005 30.121 26.559 1.00 48.03 161 VAL A O 1
ATOM 1285 N N . ALA A 1 162 ? -41.185 28.868 28.019 1.00 43.00 162 ALA A N 1
ATOM 1286 C CA . ALA A 1 162 ? -42.214 28.165 27.250 1.00 43.00 162 ALA A CA 1
ATOM 1287 C C . ALA A 1 162 ? -42.409 28.489 25.749 1.00 43.00 162 ALA A C 1
ATOM 1289 O O . ALA A 1 162 ? -42.693 29.619 25.368 1.00 43.00 162 ALA A O 1
ATOM 1290 N N . ALA A 1 163 ? -42.548 27.440 24.929 1.00 40.50 163 ALA A N 1
ATOM 1291 C CA . ALA A 1 163 ? -43.872 27.008 24.457 1.00 40.50 163 ALA A CA 1
ATOM 1292 C C . ALA A 1 163 ? -43.774 25.908 23.387 1.00 40.50 163 ALA A C 1
ATOM 1294 O O . ALA A 1 163 ? -43.283 26.130 22.289 1.00 40.50 163 ALA A O 1
ATOM 1295 N N . GLY A 1 164 ? -44.360 24.752 23.712 1.00 37.16 164 GLY A N 1
ATOM 1296 C CA . GLY A 1 164 ? -45.218 23.972 22.820 1.00 37.16 164 GLY A CA 1
ATOM 1297 C C . GLY A 1 164 ? -44.619 23.427 21.521 1.00 37.16 164 GLY A C 1
ATOM 1298 O O . GLY A 1 164 ? -44.460 24.142 20.543 1.00 37.16 164 GLY A O 1
ATOM 1299 N N . ARG A 1 165 ? -44.606 22.098 21.392 1.00 40.12 165 ARG A N 1
ATOM 1300 C CA . ARG A 1 165 ? -45.772 21.386 20.836 1.00 40.12 165 ARG A CA 1
ATOM 1301 C C . ARG A 1 165 ? -45.445 19.910 20.645 1.00 40.12 165 ARG A C 1
ATOM 1303 O O . ARG A 1 165 ? -44.527 19.531 19.929 1.00 40.12 165 ARG A O 1
ATOM 1310 N N . ALA A 1 166 ? -46.265 19.092 21.291 1.00 41.31 166 ALA A N 1
ATOM 1311 C CA . ALA A 1 166 ? -46.336 17.661 21.095 1.00 41.31 166 ALA A CA 1
ATOM 1312 C C . ALA A 1 166 ? -46.557 17.308 19.616 1.00 41.31 166 ALA A C 1
ATOM 1314 O O . ALA A 1 166 ? -47.432 17.860 18.945 1.00 41.31 166 ALA A O 1
ATOM 1315 N N . SER A 1 167 ? -45.820 16.318 19.134 1.00 47.22 167 SER A N 1
ATOM 1316 C CA . SER A 1 167 ? -46.328 15.388 18.131 1.00 47.22 167 SER A CA 1
ATOM 1317 C C . SER A 1 167 ? -45.855 13.998 18.515 1.00 47.22 167 SER A C 1
ATOM 1319 O O . SER A 1 167 ? -44.742 13.579 18.221 1.00 47.22 167 SER A O 1
ATOM 1321 N N . GLN A 1 168 ? -46.745 13.314 19.235 1.00 43.28 168 GLN A N 1
ATOM 1322 C CA . GLN A 1 168 ? -46.873 11.868 19.171 1.00 43.28 168 GLN A CA 1
ATOM 1323 C C . GLN A 1 168 ? -46.877 11.461 17.697 1.00 43.28 168 GLN A C 1
ATOM 1325 O O . GLN A 1 168 ? -47.818 11.788 16.975 1.00 43.28 168 GLN A O 1
ATOM 1330 N N . VAL A 1 169 ? -45.863 10.722 17.263 1.00 41.19 169 VAL A N 1
ATOM 1331 C CA . VAL A 1 169 ? -46.035 9.801 16.143 1.00 41.19 169 VAL A CA 1
ATOM 1332 C C . VAL A 1 169 ? -46.078 8.415 16.750 1.00 41.19 169 VAL A C 1
ATOM 1334 O O . VAL A 1 169 ? -45.146 7.956 17.406 1.00 41.19 169 VAL A O 1
ATOM 1337 N N . GLN A 1 170 ? -47.262 7.837 16.620 1.00 46.59 170 GLN A N 1
ATOM 1338 C CA . GLN A 1 170 ? -47.632 6.534 17.117 1.00 46.59 170 GLN A CA 1
ATOM 1339 C C . GLN A 1 170 ? -46.844 5.470 16.360 1.00 46.59 170 GLN A C 1
ATOM 1341 O O . GLN A 1 170 ? -46.717 5.505 15.138 1.00 46.59 170 GLN A O 1
ATOM 1346 N N . VAL A 1 171 ? -46.324 4.532 17.137 1.00 44.75 171 VAL A N 1
ATOM 1347 C CA . VAL A 1 171 ? -45.779 3.265 16.680 1.00 44.75 171 VAL A CA 1
ATOM 1348 C C . VAL A 1 171 ? -46.964 2.437 16.179 1.00 44.75 171 VAL A C 1
ATOM 1350 O O . VAL 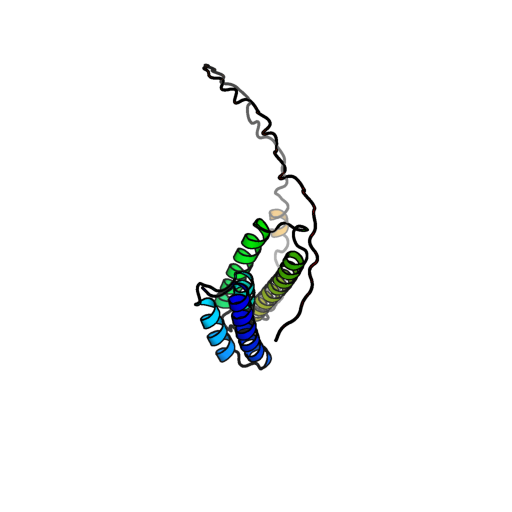A 1 171 ? -47.790 2.017 16.987 1.00 44.75 171 VAL A O 1
ATOM 1353 N N . GLU A 1 172 ? -47.073 2.215 14.870 1.00 47.31 172 GLU A N 1
ATOM 1354 C CA . GLU A 1 172 ? -47.917 1.142 14.339 1.00 47.31 172 GLU A CA 1
ATOM 1355 C C . GLU A 1 172 ? -47.043 -0.071 13.990 1.00 47.31 172 GLU A C 1
ATOM 1357 O O . GLU A 1 172 ? -46.048 0.072 13.274 1.00 47.31 172 GLU A O 1
ATOM 1362 N N . PRO A 1 173 ? -47.385 -1.277 14.478 1.00 44.91 173 PRO A N 1
ATOM 1363 C CA . PRO A 1 173 ? -46.709 -2.499 14.084 1.00 44.91 173 PRO A CA 1
ATOM 1364 C C . PRO A 1 173 ? -47.184 -2.896 12.683 1.00 44.91 173 PRO A C 1
ATOM 1366 O O . PRO A 1 173 ? -48.324 -3.329 12.497 1.00 44.91 173 PRO A O 1
ATOM 1369 N N . VAL A 1 174 ? -46.304 -2.771 11.689 1.00 45.69 174 VAL A N 1
ATOM 1370 C CA . VAL A 1 174 ? -46.551 -3.335 10.359 1.00 45.69 174 VAL A CA 1
ATOM 1371 C C . VAL A 1 174 ? -46.524 -4.855 10.486 1.00 45.69 174 VAL A C 1
ATOM 1373 O O . VAL A 1 174 ? -45.480 -5.474 10.672 1.00 45.69 174 VAL A O 1
ATOM 1376 N N . LYS A 1 175 ? -47.722 -5.437 10.430 1.00 47.66 175 LYS A N 1
ATOM 1377 C CA . LYS A 1 175 ? -47.956 -6.868 10.281 1.00 47.66 175 LYS A CA 1
ATOM 1378 C C . LYS A 1 175 ? -47.349 -7.336 8.961 1.00 47.66 175 LYS A C 1
ATOM 1380 O O . LYS A 1 175 ? -47.642 -6.773 7.907 1.00 47.66 175 LYS A O 1
ATOM 1385 N N . GLU A 1 176 ? -46.548 -8.389 9.042 1.00 52.56 176 GLU A N 1
ATOM 1386 C CA . GLU A 1 176 ? -46.169 -9.221 7.904 1.00 52.56 176 GLU A CA 1
ATOM 1387 C C . GLU A 1 176 ? -47.404 -9.652 7.098 1.00 52.56 176 GLU A C 1
ATOM 1389 O O . GLU A 1 176 ? -48.490 -9.869 7.652 1.00 52.56 176 GLU A O 1
ATOM 1394 N N . PRO A 1 177 ? -47.203 -9.911 5.803 1.00 53.75 177 PRO A N 1
ATOM 1395 C CA . PRO A 1 177 ? 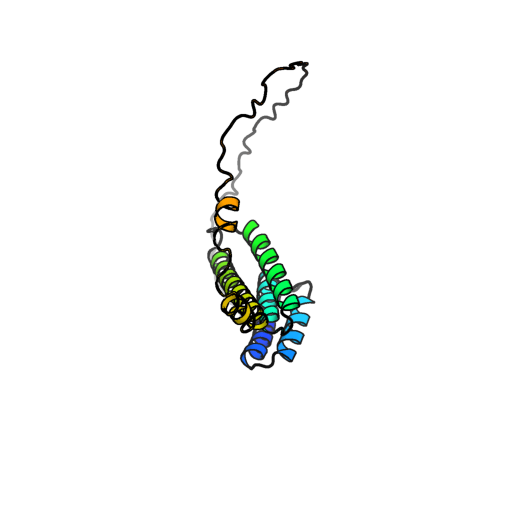-47.682 -11.174 5.275 1.00 53.75 177 PRO A CA 1
ATOM 1396 C C . PRO A 1 177 ? -46.546 -11.942 4.600 1.00 53.75 177 PRO A C 1
ATOM 1398 O O . PRO A 1 177 ? -45.983 -11.527 3.589 1.00 53.75 177 PRO A O 1
ATOM 1401 N N . LEU A 1 178 ? -46.265 -13.108 5.177 1.00 57.00 178 LEU A N 1
ATOM 1402 C CA . LEU A 1 178 ? -45.569 -14.227 4.553 1.00 57.00 178 LEU A CA 1
ATOM 1403 C C . LEU A 1 178 ? -46.167 -14.526 3.163 1.00 57.00 178 LEU A C 1
ATOM 1405 O O . LEU A 1 178 ? -47.391 -14.656 3.056 1.00 57.00 178 LEU A O 1
ATOM 1409 N N . PRO A 1 179 ? -45.361 -14.754 2.114 1.00 52.12 179 PRO A N 1
ATOM 1410 C CA . PRO A 1 179 ? -45.807 -15.575 1.004 1.00 52.12 179 PRO A CA 1
ATOM 1411 C C . PRO A 1 179 ? -45.825 -17.046 1.441 1.00 52.12 179 PRO A C 1
ATOM 1413 O O . PRO A 1 179 ? -44.812 -17.636 1.819 1.00 52.12 179 PRO A O 1
ATOM 1416 N N . SER A 1 180 ? -47.040 -17.587 1.411 1.00 49.72 180 SER A N 1
ATOM 1417 C CA . SER A 1 180 ? -47.421 -18.969 1.671 1.00 49.72 180 SER A CA 1
ATOM 1418 C C . SER A 1 180 ? -46.541 -19.971 0.926 1.00 49.72 180 SER A C 1
ATOM 1420 O O . SER A 1 180 ? -46.293 -19.846 -0.272 1.00 49.72 180 SER A O 1
ATOM 1422 N N . THR A 1 181 ? -46.135 -21.015 1.642 1.00 53.47 181 THR A N 1
ATOM 1423 C CA . THR A 1 181 ? -45.714 -22.281 1.055 1.00 53.47 181 THR A CA 1
ATOM 1424 C C . THR A 1 181 ? -46.930 -22.989 0.464 1.00 53.47 181 THR A C 1
ATOM 1426 O O . THR A 1 181 ? -47.790 -23.429 1.224 1.00 53.47 181 THR A O 1
ATOM 1429 N N . ASP A 1 182 ? -46.958 -23.189 -0.850 1.00 47.41 182 ASP A N 1
ATOM 1430 C CA . ASP A 1 182 ? -47.736 -24.270 -1.454 1.00 47.41 182 ASP A CA 1
ATOM 1431 C C . ASP A 1 182 ? -46.805 -25.203 -2.231 1.00 47.41 182 ASP A C 1
ATOM 1433 O O . ASP A 1 182 ? -46.160 -24.846 -3.216 1.00 47.41 182 ASP A O 1
ATOM 1437 N N . LYS A 1 183 ? -46.717 -26.422 -1.698 1.00 49.09 183 LYS A N 1
ATOM 1438 C CA . LYS A 1 183 ? -46.256 -27.632 -2.376 1.00 49.09 183 LYS A CA 1
ATOM 1439 C C . LYS A 1 183 ? -47.315 -28.036 -3.397 1.00 49.09 183 LYS A C 1
ATOM 1441 O O . LYS A 1 183 ? -48.473 -28.020 -3.014 1.00 49.09 183 LYS A O 1
ATOM 1446 N N . VAL A 1 184 ? -46.917 -28.518 -4.574 1.00 45.44 184 VAL A N 1
ATOM 1447 C CA . VAL A 1 184 ? -47.297 -29.828 -5.168 1.00 45.44 184 VAL A CA 1
ATOM 1448 C C . VAL A 1 184 ? -46.735 -29.902 -6.594 1.00 45.44 184 VAL A C 1
ATOM 1450 O O . VAL A 1 184 ? -46.929 -28.999 -7.394 1.00 45.44 184 VAL A O 1
ATOM 1453 N N . GLU A 1 185 ? -45.784 -30.809 -6.824 1.00 46.91 185 GLU A N 1
ATOM 1454 C CA . GLU A 1 185 ? -45.958 -32.034 -7.632 1.00 46.91 185 GLU A CA 1
ATOM 1455 C C . GLU A 1 185 ? -46.172 -31.803 -9.133 1.00 46.91 185 GLU A C 1
ATOM 1457 O O . GLU A 1 185 ? -47.257 -31.440 -9.568 1.00 46.91 185 GLU A O 1
ATOM 1462 N N . SER A 1 186 ? -45.166 -32.190 -9.921 1.00 48.66 186 SER A N 1
ATOM 1463 C CA . SER A 1 186 ? -45.375 -33.112 -11.046 1.00 48.66 186 SER A CA 1
ATOM 1464 C C . SER A 1 186 ? -44.026 -33.622 -11.560 1.00 48.66 186 SER A C 1
ATOM 1466 O O . SER A 1 186 ? -43.259 -32.886 -12.182 1.00 48.66 186 SER A O 1
ATOM 1468 N N . LEU A 1 187 ? -43.748 -34.895 -11.266 1.00 51.56 187 LEU A N 1
ATOM 1469 C CA . LEU A 1 187 ? -42.944 -35.757 -12.127 1.00 51.56 187 LEU A CA 1
ATOM 1470 C C . LEU A 1 187 ? -43.627 -35.855 -13.500 1.00 51.56 187 LEU A C 1
ATOM 1472 O O . LEU A 1 187 ? -44.813 -36.154 -13.542 1.00 51.56 187 LEU A O 1
ATOM 1476 N N . ASP A 1 188 ? -42.863 -35.707 -14.580 1.00 50.78 188 ASP A N 1
ATOM 1477 C CA . ASP A 1 188 ? -43.010 -36.489 -15.819 1.00 50.78 188 ASP A CA 1
ATOM 1478 C C . ASP A 1 188 ? -41.711 -36.312 -16.634 1.00 50.78 188 ASP A C 1
ATOM 1480 O O . ASP A 1 188 ? -41.280 -35.189 -16.877 1.00 50.78 188 ASP A O 1
ATOM 1484 N N . THR A 1 189 ? -40.844 -37.322 -16.744 1.00 51.00 189 THR A N 1
ATOM 1485 C CA . THR A 1 189 ? -40.816 -38.409 -17.748 1.00 51.00 189 THR A CA 1
ATOM 1486 C C . THR A 1 189 ? -40.733 -37.939 -19.209 1.00 51.00 189 THR A C 1
ATOM 1488 O O . THR A 1 189 ? -41.508 -37.107 -19.656 1.00 51.00 189 THR A O 1
ATOM 1491 N N . ALA A 1 190 ? -39.855 -38.629 -19.952 1.00 49.84 190 ALA A N 1
ATOM 1492 C CA . ALA A 1 190 ? -39.723 -38.724 -21.414 1.00 49.84 190 ALA A CA 1
ATOM 1493 C C . ALA A 1 190 ? -38.858 -37.633 -22.099 1.00 49.84 190 ALA A C 1
ATOM 1495 O O . ALA A 1 190 ? -39.163 -36.454 -22.036 1.00 49.84 190 ALA A O 1
ATOM 1496 N N . GLN A 1 191 ? -37.670 -37.933 -22.649 1.00 52.03 191 GLN A N 1
ATOM 1497 C CA . GLN A 1 191 ? -37.348 -38.811 -23.795 1.00 52.03 191 GLN A CA 1
ATOM 1498 C C . GLN A 1 191 ? -37.665 -38.146 -25.149 1.00 52.03 191 GLN A C 1
ATOM 1500 O O . GLN A 1 191 ? -38.817 -37.813 -25.390 1.00 52.03 191 GLN A O 1
ATOM 1505 N N . HIS A 1 192 ? -36.649 -38.108 -26.032 1.00 44.66 192 HIS A N 1
ATOM 1506 C CA . HIS A 1 192 ? -36.543 -37.598 -27.427 1.00 44.66 192 HIS A CA 1
ATOM 1507 C C . HIS A 1 192 ? -35.620 -36.370 -27.502 1.00 44.66 192 HIS A C 1
ATOM 1509 O O . HIS A 1 192 ? -35.833 -35.417 -26.768 1.00 44.66 192 HIS A O 1
ATOM 1515 N N . MET A 1 193 ? -34.580 -36.302 -28.336 1.00 47.84 193 MET A N 1
ATOM 1516 C CA . MET A 1 193 ? -34.098 -37.114 -29.462 1.00 47.84 193 MET A CA 1
ATOM 1517 C C . MET A 1 193 ? -32.593 -36.869 -29.612 1.00 47.84 193 MET A C 1
ATOM 1519 O O . MET A 1 193 ? -32.159 -35.753 -29.250 1.00 47.84 193 MET A O 1
#

Organism: NCBI:txid930090

Secondary structure (DSSP, 8-state):
---HHHHHHHHHHHHHHHHHHHHTT-HHHHHHHHHHHHH-TT--HHHHHHHHHHHHHH-S-HHHHHHHHHHHHHHHHHHHHHS-TTS-HHHHHHHHHHHHHHHHHHHHHHHHHHHHT--TTSHHHHHT--SS-TTSSHHHHS-----------------------------------PPPP------------

pLDDT: mean 74.26, std 21.68, range [37.16, 96.69]

Foldseek 3Di:
DDDPVNLVVVLVVLLVVLVVCVVVLVLVVSLVSLVVLCPPPPRDLLSLLSSLLSNLVSDPDLVSSVVSLVVSVVSLVVVCVVPPPPNDPVVVVSSVVSVVSSVVSVVVSVVVVVVVVVPPPVVVVVVPPPDDDPPPVVCVPPPPDDDDDDDPDDDDDDDDDDDDDDDDDDDDDPDDDDDDDDDDDDDDDDDDD

Sequence (193 aa):
MADLRDIDIRFAREFNSAKALHDNELLDDCVESARELLEDPVVPRFHRMKTLLLLGSALEDLNEACDCLEEADKLWKLIRSYHLEGQDVDVDKTMAEVRASLDQLAKALKNEEAEEYDLEDYVEIIANTDECQVADIQEMICGMEMEDDLDIDMDSNVEDVAAGRASQVQVEPVKEPLPSTDKVESLDTAQHM

Radius of gyration: 32.27 Å; chains: 1; bounding box: 82×72×74 Å